Protein AF-V9FRG6-F1 (afdb_monomer_lite)

InterPro domains:
  IPR007588 Zinc finger, FLYWCH-type [PF04500] (4-41)

pLDDT: mean 77.44, std 14.39, range [39.69, 95.0]

Foldseek 3Di:
DDDPPFDWDWDDDDDFKTKTDTPCCVPQVFGWIWIAGNVGDIDIDHDGPVPDDDPLQAAECAVVLLVQLLVQLPVDVPDQQLVSSVVSLVVCCVVPHDPSNHDYDPSVVSSVSSQVSVCVVQVVDPCSVVVPPQWDDPDPVDPATFGWDWDWDDDPNDIDIDIDTHGPVVVVVVVDPPDDDDDDPPDPPDPPDDD

Structure (mmCIF, N/CA/C/O backbone):
data_AF-V9FRG6-F1
#
_entry.id   AF-V9FRG6-F1
#
loop_
_atom_site.group_PDB
_atom_site.id
_atom_site.type_symbol
_atom_site.label_atom_id
_atom_site.label_alt_id
_atom_site.label_comp_id
_atom_site.label_asym_id
_atom_site.label_entity_id
_atom_site.label_seq_id
_atom_site.pdbx_PDB_ins_code
_atom_site.Cartn_x
_atom_site.Cartn_y
_atom_site.Cartn_z
_atom_site.occupancy
_atom_site.B_iso_or_equiv
_atom_site.auth_seq_id
_atom_site.auth_comp_id
_atom_site.auth_asym_id
_atom_site.auth_atom_id
_atom_site.pdbx_PDB_model_num
ATOM 1 N N . MET A 1 1 ? 27.770 13.712 -28.377 1.00 79.69 1 MET A N 1
ATOM 2 C CA . MET A 1 1 ? 27.670 13.649 -29.849 1.00 79.69 1 MET A CA 1
ATOM 3 C C . MET A 1 1 ? 26.726 12.517 -30.214 1.00 79.69 1 MET A C 1
ATOM 5 O O . MET A 1 1 ? 26.833 11.461 -29.601 1.00 79.69 1 MET A O 1
ATOM 9 N N . GLN A 1 2 ? 25.789 12.742 -31.131 1.00 85.00 2 GLN A N 1
ATOM 10 C CA . GLN A 1 2 ? 24.920 11.693 -31.670 1.00 85.00 2 GLN A CA 1
ATOM 11 C C . GLN A 1 2 ? 25.463 11.264 -33.035 1.00 85.00 2 GLN A C 1
ATOM 13 O O . GLN A 1 2 ? 25.889 12.122 -33.804 1.00 85.00 2 GLN A O 1
ATOM 18 N N . HIS A 1 3 ? 25.497 9.961 -33.302 1.00 82.69 3 HIS A N 1
ATOM 19 C CA . HIS A 1 3 ? 25.883 9.409 -34.601 1.00 82.69 3 HIS A CA 1
ATOM 20 C C . HIS A 1 3 ? 25.112 8.104 -34.837 1.00 82.69 3 HIS A C 1
ATOM 22 O O . HIS A 1 3 ? 25.262 7.158 -34.055 1.00 82.69 3 HIS A O 1
ATOM 28 N N . GLY A 1 4 ? 24.277 8.071 -35.881 1.00 83.12 4 GLY A N 1
ATOM 29 C CA . GLY A 1 4 ? 23.234 7.050 -36.039 1.00 83.12 4 GLY A CA 1
ATOM 30 C C . GLY A 1 4 ? 22.267 7.052 -34.847 1.00 83.12 4 GLY A C 1
ATOM 31 O O . GLY A 1 4 ? 21.949 8.113 -34.302 1.00 83.12 4 GLY A O 1
ATOM 32 N N . ASP A 1 5 ? 21.900 5.861 -34.373 1.00 81.38 5 ASP A N 1
ATOM 33 C CA . ASP A 1 5 ? 20.969 5.661 -33.247 1.00 81.38 5 ASP A CA 1
ATOM 34 C C . ASP A 1 5 ? 21.643 5.707 -31.863 1.00 81.38 5 ASP A C 1
ATOM 36 O O . ASP A 1 5 ? 21.057 5.348 -30.839 1.00 81.38 5 ASP A O 1
ATOM 40 N N . HIS A 1 6 ? 22.905 6.141 -31.795 1.00 83.88 6 HIS A N 1
ATOM 41 C CA . HIS A 1 6 ? 23.691 6.091 -30.567 1.00 83.88 6 HIS A CA 1
ATOM 42 C C . HIS A 1 6 ? 24.209 7.462 -30.132 1.00 83.88 6 HIS A C 1
ATOM 44 O O . HIS A 1 6 ? 24.688 8.282 -30.919 1.00 83.88 6 HIS A O 1
ATOM 50 N N . TYR A 1 7 ? 24.198 7.669 -28.815 1.00 88.12 7 TYR A N 1
ATOM 51 C CA . TYR A 1 7 ? 24.828 8.812 -28.167 1.00 88.12 7 TYR A CA 1
ATOM 52 C C . TYR A 1 7 ? 26.196 8.434 -27.609 1.00 88.12 7 TYR A C 1
ATOM 54 O O . TYR A 1 7 ? 26.349 7.442 -26.890 1.00 88.12 7 TYR A O 1
ATOM 62 N N . TYR A 1 8 ? 27.175 9.293 -27.862 1.00 90.06 8 TYR A N 1
ATOM 63 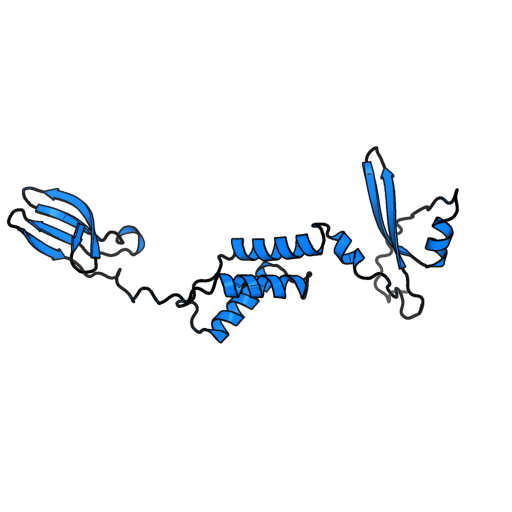C CA . TYR A 1 8 ? 28.550 9.145 -27.413 1.00 90.06 8 TYR A CA 1
ATOM 64 C C . TYR A 1 8 ? 28.979 10.338 -26.557 1.00 90.06 8 TYR A C 1
ATOM 66 O O . TYR A 1 8 ? 28.601 11.487 -26.821 1.00 90.06 8 TYR A O 1
ATOM 74 N N . TYR A 1 9 ? 29.789 10.064 -25.535 1.00 91.69 9 TYR A N 1
ATOM 75 C CA . TYR A 1 9 ? 30.462 11.083 -24.734 1.00 91.69 9 TYR A CA 1
ATOM 76 C C . TYR A 1 9 ? 31.932 11.174 -25.139 1.00 91.69 9 TYR A C 1
ATOM 78 O O . TYR A 1 9 ? 32.545 10.180 -25.534 1.00 91.69 9 TYR A O 1
ATOM 86 N N . TYR A 1 10 ? 32.478 12.383 -25.063 1.00 92.62 10 TYR A N 1
ATOM 87 C CA . TYR A 1 10 ? 33.874 12.643 -25.384 1.00 92.62 10 TYR A CA 1
ATOM 88 C C . TYR A 1 10 ? 34.783 11.943 -24.376 1.00 92.62 10 TYR A C 1
ATOM 90 O O . TYR A 1 10 ? 34.575 12.060 -23.167 1.00 92.62 10 TYR A O 1
ATOM 98 N N . LYS A 1 11 ? 35.762 11.191 -24.878 1.00 92.56 11 LYS A N 1
ATOM 99 C CA . LYS A 1 11 ? 36.711 10.461 -24.044 1.00 92.56 11 LYS A CA 1
ATOM 100 C C . LYS A 1 11 ? 38.076 11.125 -24.063 1.00 92.56 11 LYS A C 1
ATOM 102 O O . LYS A 1 11 ? 38.629 11.351 -22.995 1.00 92.56 11 LYS A O 1
ATOM 107 N N . ASP A 1 12 ? 38.613 11.362 -25.253 1.00 93.25 12 ASP A N 1
ATOM 108 C CA . ASP A 1 12 ? 39.976 11.857 -25.407 1.00 93.25 12 ASP A CA 1
ATOM 109 C C . ASP A 1 12 ? 40.204 12.454 -26.800 1.00 93.25 12 ASP A C 1
ATOM 111 O O . ASP A 1 12 ? 39.399 12.253 -27.715 1.00 93.25 12 ASP A O 1
ATOM 115 N N . PHE A 1 13 ? 41.325 13.143 -26.968 1.00 93.88 13 PHE A N 1
ATOM 116 C CA . PHE A 1 13 ? 41.790 13.691 -28.232 1.00 93.88 13 PHE A CA 1
ATOM 117 C C . PHE A 1 13 ? 43.278 13.418 -28.392 1.00 93.88 13 PHE A C 1
ATOM 119 O O . PHE A 1 13 ? 44.076 13.699 -27.502 1.00 93.88 13 PHE A O 1
ATOM 126 N N . TYR A 1 14 ? 43.657 12.893 -29.553 1.00 90.44 14 TYR A N 1
ATOM 127 C CA . TYR A 1 14 ? 45.052 12.638 -29.871 1.00 90.44 14 TYR A CA 1
ATOM 128 C C . TYR A 1 14 ? 45.363 13.084 -31.294 1.00 90.44 14 TYR A C 1
ATOM 130 O O . TYR A 1 14 ? 44.725 12.625 -32.241 1.00 90.44 14 TYR A O 1
ATOM 138 N N . LYS A 1 15 ? 46.381 13.943 -31.427 1.00 91.12 15 LYS A N 1
ATOM 139 C CA . LYS A 1 15 ? 46.810 14.586 -32.677 1.00 91.12 15 LYS A CA 1
ATOM 140 C C . LYS A 1 15 ? 45.676 15.347 -33.364 1.00 91.12 15 LYS A C 1
ATOM 142 O O . LYS A 1 15 ? 45.485 16.511 -33.056 1.00 91.12 15 LYS A O 1
ATOM 147 N N . THR A 1 16 ? 44.962 14.687 -34.266 1.00 90.50 16 THR A N 1
ATOM 148 C CA . THR A 1 16 ? 43.887 15.235 -35.108 1.00 90.50 16 THR A CA 1
ATOM 149 C C . THR A 1 16 ? 42.638 14.351 -35.057 1.00 90.50 16 THR A C 1
ATOM 151 O O . THR A 1 16 ? 41.810 14.345 -35.965 1.00 90.50 16 THR A O 1
ATOM 154 N N . THR A 1 17 ? 42.537 13.514 -34.021 1.00 93.31 17 THR A N 1
ATOM 155 C CA . THR A 1 17 ? 41.489 12.506 -33.892 1.00 93.31 17 THR A CA 1
ATOM 156 C C . THR A 1 17 ? 40.824 12.620 -32.527 1.00 93.31 17 THR A C 1
ATOM 158 O O . THR A 1 17 ? 41.472 12.537 -31.479 1.00 93.31 17 THR A O 1
ATOM 161 N N . LYS A 1 18 ? 39.502 12.785 -32.535 1.00 94.50 18 LYS A N 1
ATOM 162 C CA . LYS A 1 18 ? 38.645 12.819 -31.348 1.00 94.50 18 LYS A CA 1
ATOM 163 C C . LYS A 1 18 ? 38.046 11.440 -31.112 1.00 94.50 18 LYS A C 1
ATOM 165 O O . LYS A 1 18 ? 37.424 10.854 -31.995 1.00 94.50 18 LYS A O 1
ATOM 170 N N . TYR A 1 19 ? 38.188 10.944 -29.892 1.00 94.12 19 TYR A N 1
ATOM 171 C CA . TYR A 1 19 ? 37.691 9.641 -29.480 1.00 94.12 19 TYR A CA 1
ATOM 172 C C . TYR A 1 19 ? 36.480 9.810 -28.579 1.00 94.12 19 TYR A C 1
ATOM 174 O O . TYR A 1 19 ? 36.525 10.485 -27.547 1.00 94.12 19 TYR A O 1
ATOM 182 N N . TYR A 1 20 ? 35.408 9.112 -28.924 1.00 93.75 20 TYR A N 1
ATOM 183 C CA . TYR A 1 20 ? 34.190 9.071 -28.142 1.00 93.75 20 TYR A CA 1
ATOM 184 C C . TYR A 1 20 ? 33.842 7.636 -27.758 1.00 93.75 20 TYR A C 1
ATOM 186 O O . TYR A 1 20 ? 34.105 6.668 -28.476 1.00 93.75 20 TYR A O 1
ATOM 194 N N . ALA A 1 21 ? 33.222 7.493 -26.594 1.00 91.75 21 ALA A N 1
ATOM 195 C CA . ALA A 1 21 ? 32.715 6.222 -26.105 1.00 91.75 21 ALA A CA 1
ATOM 196 C C . ALA A 1 21 ? 31.193 6.261 -26.012 1.00 91.75 21 ALA A C 1
ATOM 198 O O . ALA A 1 21 ? 30.607 7.303 -25.716 1.00 91.75 21 ALA A O 1
ATOM 199 N N . CYS A 1 22 ? 30.545 5.119 -26.253 1.00 91.25 22 CYS A N 1
ATOM 200 C CA . CYS A 1 22 ? 29.103 4.994 -26.080 1.00 91.25 22 CYS A CA 1
ATOM 201 C C . CYS A 1 22 ? 28.687 5.489 -24.684 1.00 91.25 22 CYS A C 1
ATOM 203 O O . CYS A 1 22 ? 29.274 5.095 -23.669 1.00 91.25 22 CYS A O 1
ATOM 205 N N . ARG A 1 23 ? 27.660 6.341 -24.613 1.00 88.25 23 ARG A N 1
ATOM 206 C CA . ARG A 1 23 ? 27.145 6.918 -23.358 1.00 88.25 23 ARG A CA 1
ATOM 207 C C . ARG A 1 23 ? 26.705 5.842 -22.371 1.00 88.25 23 ARG A C 1
ATOM 209 O O . ARG A 1 23 ? 26.965 5.961 -21.178 1.00 88.25 23 ARG A O 1
ATOM 216 N N . LYS A 1 24 ? 26.118 4.757 -22.881 1.00 85.69 24 LYS A N 1
ATOM 217 C CA . LYS A 1 24 ? 25.689 3.599 -22.087 1.00 85.69 24 LYS A CA 1
ATOM 218 C C . LYS A 1 24 ? 26.844 2.641 -21.737 1.00 85.69 24 LYS A C 1
ATOM 220 O O . LYS A 1 24 ? 26.600 1.607 -21.124 1.00 85.69 24 LYS A O 1
ATOM 225 N N . SER A 1 25 ? 28.103 2.945 -22.077 1.00 86.69 25 SER A N 1
ATOM 226 C CA . SER A 1 25 ? 29.243 2.047 -21.795 1.00 86.69 25 SER A CA 1
ATOM 227 C C . SER A 1 25 ? 29.448 1.761 -20.305 1.00 86.69 25 SER A C 1
ATOM 229 O O . SER A 1 25 ? 29.822 0.647 -19.952 1.00 86.69 25 SER A O 1
ATOM 231 N N . ARG A 1 26 ? 29.162 2.729 -19.425 1.00 79.25 26 ARG A N 1
ATOM 232 C CA . ARG A 1 26 ? 29.283 2.552 -17.968 1.00 79.25 26 ARG A CA 1
ATOM 233 C C . ARG A 1 26 ? 28.154 1.715 -17.362 1.00 79.25 26 ARG A C 1
ATOM 235 O O . ARG A 1 26 ? 28.386 1.034 -16.374 1.00 79.25 26 ARG A O 1
ATOM 242 N N . THR A 1 27 ? 26.958 1.754 -17.948 1.00 78.56 27 THR A N 1
ATOM 243 C CA . THR A 1 27 ? 25.764 1.069 -17.425 1.00 78.56 27 THR A CA 1
ATOM 244 C C . THR A 1 27 ? 25.574 -0.323 -18.023 1.00 78.56 27 THR A C 1
ATOM 246 O O . THR A 1 27 ? 25.238 -1.257 -17.311 1.00 78.56 27 THR A O 1
ATOM 249 N N . THR A 1 28 ? 25.839 -0.482 -19.321 1.00 79.06 28 THR A N 1
ATOM 250 C CA . THR A 1 28 ? 25.587 -1.724 -20.084 1.00 79.06 28 THR A CA 1
ATOM 251 C C . THR A 1 28 ? 26.866 -2.462 -20.484 1.00 79.06 28 THR A C 1
ATOM 253 O O . THR A 1 28 ? 26.818 -3.411 -21.258 1.00 79.06 28 THR A O 1
ATOM 256 N N . LYS A 1 29 ? 28.041 -2.001 -20.024 1.00 83.44 29 LYS A N 1
ATOM 257 C CA . LYS A 1 29 ? 29.366 -2.470 -20.486 1.00 83.44 29 LYS A CA 1
ATOM 258 C C . LYS A 1 29 ? 29.554 -2.395 -22.013 1.00 83.44 29 LYS A C 1
ATOM 260 O O . LYS A 1 29 ? 30.430 -3.060 -22.565 1.00 83.44 29 LYS A O 1
ATOM 265 N N . CYS A 1 30 ? 28.767 -1.557 -22.695 1.00 87.75 30 CYS A N 1
ATOM 266 C CA . CYS A 1 30 ? 28.831 -1.388 -24.142 1.00 87.75 30 CYS A CA 1
ATOM 267 C C . CYS A 1 30 ? 30.215 -0.912 -24.610 1.00 87.75 30 CYS A C 1
ATOM 269 O O . CYS A 1 30 ? 30.781 0.063 -24.094 1.00 87.75 30 CYS A O 1
ATOM 271 N N . LYS A 1 31 ? 30.755 -1.613 -25.612 1.00 90.06 31 LYS A N 1
ATOM 272 C CA . LYS A 1 31 ? 32.108 -1.399 -26.132 1.00 90.06 31 LYS A CA 1
ATOM 273 C C . LYS A 1 31 ? 32.163 -0.482 -27.351 1.00 90.06 31 LYS A C 1
ATOM 275 O O . LYS A 1 31 ? 33.272 -0.109 -27.716 1.00 90.06 31 LYS A O 1
ATOM 280 N N . GLY A 1 32 ? 31.024 -0.043 -27.890 1.00 91.81 32 GLY A N 1
ATOM 281 C CA . GLY A 1 32 ? 30.971 0.881 -29.023 1.00 91.81 32 GLY A CA 1
ATOM 282 C C . GLY A 1 32 ? 31.797 2.155 -28.805 1.00 91.81 32 GLY A C 1
ATOM 283 O O . GLY A 1 32 ? 31.740 2.803 -27.741 1.00 91.81 32 GLY A O 1
ATOM 284 N N . ARG A 1 33 ? 32.599 2.498 -29.813 1.00 93.75 33 ARG A N 1
ATOM 285 C CA . ARG A 1 33 ? 33.452 3.688 -29.896 1.00 93.75 33 ARG A CA 1
ATOM 286 C C . ARG A 1 33 ? 33.221 4.396 -31.223 1.00 93.75 33 ARG A C 1
ATOM 288 O O . ARG A 1 33 ? 33.005 3.741 -32.236 1.00 93.75 33 ARG A O 1
ATOM 295 N N . LEU A 1 34 ? 33.311 5.718 -31.183 1.00 93.50 34 LEU A N 1
ATOM 296 C CA . LEU A 1 34 ? 33.298 6.577 -32.359 1.00 93.50 34 LEU A CA 1
ATOM 297 C C . LEU A 1 34 ? 34.637 7.306 -32.416 1.00 93.50 34 LEU A C 1
ATOM 299 O O . LEU A 1 34 ? 35.084 7.852 -31.404 1.00 93.50 34 LEU A O 1
ATOM 303 N N . ILE A 1 35 ? 35.278 7.281 -33.571 1.00 94.62 35 ILE A N 1
ATOM 304 C CA . ILE A 1 35 ? 36.563 7.920 -33.827 1.00 94.62 35 ILE A CA 1
ATOM 305 C C . ILE A 1 35 ? 36.304 8.940 -34.928 1.00 94.62 35 ILE A C 1
ATOM 307 O O . ILE A 1 35 ? 35.938 8.557 -36.032 1.00 94.62 35 ILE A O 1
ATOM 311 N N . CYS A 1 36 ? 36.438 10.224 -34.613 1.00 92.62 36 CYS A N 1
ATOM 312 C CA . CYS A 1 36 ? 36.226 11.303 -35.572 1.00 92.62 36 CYS A CA 1
ATOM 313 C C . CYS A 1 36 ? 37.573 11.933 -35.909 1.00 92.62 36 CYS A C 1
ATOM 315 O O . CYS A 1 36 ? 38.264 12.411 -35.005 1.00 92.62 36 CYS A O 1
ATOM 317 N N . HIS A 1 37 ? 37.929 11.953 -37.185 1.00 92.00 37 HIS A N 1
ATOM 318 C CA . HIS A 1 37 ? 39.141 12.599 -37.678 1.00 92.00 37 HIS A CA 1
ATOM 319 C C . HIS A 1 37 ? 38.841 14.039 -38.112 1.00 92.00 37 HIS A C 1
ATOM 321 O O . HIS A 1 37 ? 37.698 14.387 -38.415 1.00 92.00 37 HIS A O 1
ATOM 327 N N . ASP A 1 38 ? 39.861 14.895 -38.122 1.00 88.06 38 ASP A N 1
ATOM 328 C CA . ASP A 1 38 ? 39.709 16.312 -38.487 1.00 88.06 38 ASP A CA 1
ATOM 329 C C . ASP A 1 38 ? 39.375 16.532 -39.977 1.00 88.06 38 ASP A C 1
ATOM 331 O O . ASP A 1 38 ? 38.868 17.594 -40.333 1.00 88.06 38 ASP A O 1
ATOM 335 N N . ASP A 1 39 ? 39.590 15.529 -40.838 1.00 88.50 39 ASP A N 1
ATOM 336 C CA . ASP A 1 39 ? 39.142 15.526 -42.241 1.00 88.50 39 ASP A CA 1
ATOM 337 C C . ASP A 1 39 ? 37.634 15.232 -42.401 1.00 88.50 39 ASP A C 1
ATOM 339 O O . ASP A 1 39 ? 37.111 15.216 -43.514 1.00 88.50 39 ASP A O 1
ATOM 343 N N . GLY A 1 40 ? 36.926 15.020 -41.285 1.00 81.81 40 GLY A N 1
ATOM 344 C CA . GLY A 1 40 ? 35.496 14.737 -41.248 1.00 81.81 40 GLY A CA 1
ATOM 345 C C . GLY A 1 40 ? 35.145 13.257 -41.390 1.00 81.81 40 GLY A C 1
ATOM 346 O O . GLY A 1 40 ? 33.962 12.918 -41.316 1.00 81.81 40 GLY A O 1
ATOM 347 N N . THR A 1 41 ? 36.128 12.366 -41.555 1.00 89.81 41 THR A N 1
ATOM 348 C CA . THR A 1 41 ? 35.878 10.922 -41.581 1.00 89.81 41 THR A CA 1
ATOM 349 C C . THR A 1 41 ? 35.559 10.389 -40.183 1.00 89.81 41 THR A C 1
ATOM 351 O O . THR A 1 41 ? 36.069 10.866 -39.161 1.00 89.81 41 THR A O 1
ATOM 354 N N . VAL A 1 42 ? 34.657 9.407 -40.126 1.00 90.69 42 VAL A N 1
ATOM 355 C CA . VAL A 1 42 ? 34.151 8.843 -38.873 1.00 90.69 42 VAL A CA 1
ATOM 356 C C . VAL A 1 42 ? 34.206 7.322 -38.925 1.00 90.69 42 VAL A C 1
ATOM 358 O O . VAL A 1 42 ? 33.512 6.702 -39.726 1.00 90.69 42 VAL A O 1
ATOM 361 N N . ASP A 1 43 ? 34.974 6.727 -38.013 1.00 91.19 43 ASP A N 1
ATOM 362 C CA . ASP A 1 43 ? 35.069 5.279 -37.848 1.00 91.19 43 ASP A CA 1
ATOM 363 C C . ASP A 1 43 ? 34.300 4.818 -36.608 1.00 91.19 43 ASP A C 1
ATOM 365 O O . ASP A 1 43 ? 34.438 5.364 -35.504 1.00 91.19 43 ASP A O 1
ATOM 369 N N . ILE A 1 44 ? 33.522 3.749 -36.766 1.00 88.88 44 ILE A N 1
ATOM 370 C CA . ILE A 1 44 ? 32.847 3.070 -35.659 1.00 88.88 44 ILE A CA 1
ATOM 371 C C . ILE A 1 44 ? 33.648 1.819 -35.307 1.00 88.88 44 ILE A C 1
ATOM 373 O O . ILE A 1 44 ? 33.923 0.981 -36.163 1.00 88.88 44 ILE A O 1
ATOM 377 N N . LYS A 1 45 ? 34.012 1.673 -34.028 1.00 90.00 45 LYS A N 1
ATOM 378 C CA . LYS A 1 45 ? 34.770 0.516 -33.538 1.00 90.00 45 LYS A CA 1
ATOM 379 C C . LYS A 1 45 ? 34.055 -0.185 -32.389 1.00 90.00 45 LYS A C 1
ATOM 381 O O . LYS A 1 45 ? 33.775 0.425 -31.356 1.00 90.00 45 LYS A O 1
ATOM 386 N N . GLY A 1 46 ? 33.881 -1.496 -32.544 1.00 84.31 46 GLY A N 1
ATOM 387 C CA . GLY A 1 46 ? 33.251 -2.378 -31.565 1.00 84.31 46 GLY A CA 1
ATOM 388 C C . GLY A 1 46 ? 31.726 -2.337 -31.625 1.00 84.31 46 GLY A C 1
ATOM 389 O O . GLY A 1 46 ? 31.132 -1.285 -31.852 1.00 84.31 46 GLY A O 1
ATOM 390 N N . ASP A 1 47 ? 31.110 -3.489 -31.377 1.00 83.56 47 ASP A N 1
ATOM 391 C CA . ASP A 1 47 ? 29.665 -3.643 -31.501 1.00 83.56 47 ASP A CA 1
ATOM 392 C C . ASP A 1 47 ? 28.912 -2.946 -30.367 1.00 83.56 47 ASP A C 1
ATOM 394 O O . ASP A 1 47 ? 29.336 -2.916 -29.197 1.00 83.56 47 ASP A O 1
ATOM 398 N N . HIS A 1 48 ? 27.753 -2.390 -30.716 1.00 84.69 48 HIS A N 1
ATOM 399 C CA . HIS A 1 48 ? 26.813 -1.881 -29.732 1.00 84.69 48 HIS A CA 1
ATOM 400 C C . HIS A 1 48 ? 25.928 -3.012 -29.229 1.00 84.69 48 HIS A C 1
ATOM 402 O O . HIS A 1 48 ? 25.125 -3.566 -29.962 1.00 84.69 48 HIS A O 1
ATOM 408 N N . VAL A 1 49 ? 26.031 -3.293 -27.933 1.00 81.62 49 VAL A N 1
ATOM 409 C CA . VAL A 1 49 ? 25.090 -4.162 -27.200 1.00 81.62 49 VAL A CA 1
ATOM 410 C C . VAL A 1 49 ? 24.049 -3.350 -26.422 1.00 81.62 49 VAL A C 1
ATOM 412 O O . VAL A 1 49 ? 23.147 -3.900 -25.801 1.00 81.62 49 VAL A O 1
ATOM 415 N N . CYS A 1 50 ? 24.189 -2.018 -26.425 1.00 75.50 50 CYS A N 1
ATOM 416 C CA . CYS A 1 50 ? 23.299 -1.094 -25.721 1.00 75.50 50 CYS A CA 1
ATOM 417 C C . CYS A 1 50 ? 22.002 -0.774 -26.476 1.00 75.50 50 CYS A C 1
ATOM 419 O O . CYS A 1 50 ? 21.164 -0.045 -25.937 1.00 75.50 50 CYS A O 1
ATOM 421 N N . VAL A 1 51 ? 21.882 -1.288 -27.702 1.00 64.62 51 VAL A N 1
ATOM 422 C CA . VAL A 1 51 ? 20.642 -1.380 -28.472 1.00 64.62 51 VAL A CA 1
ATOM 423 C C . VAL A 1 51 ? 20.309 -2.865 -28.528 1.00 64.62 51 VAL A C 1
ATOM 425 O O . VAL A 1 51 ? 20.581 -3.564 -29.494 1.00 64.62 51 VAL A O 1
ATOM 428 N N . THR A 1 52 ? 19.865 -3.378 -27.387 1.00 52.16 52 THR A N 1
ATOM 429 C CA . THR A 1 52 ? 19.243 -4.693 -27.272 1.00 52.16 52 THR A CA 1
ATOM 430 C C . THR A 1 52 ? 17.777 -4.435 -27.005 1.00 52.16 52 THR A C 1
ATOM 432 O O . THR A 1 52 ? 17.408 -4.098 -25.885 1.00 52.16 52 THR A O 1
ATOM 435 N N . GLY A 1 53 ? 16.986 -4.559 -28.068 1.00 46.59 53 GLY A N 1
ATOM 436 C CA . GLY A 1 53 ? 15.546 -4.375 -28.038 1.00 46.59 53 GLY A CA 1
ATOM 437 C C . GLY A 1 53 ? 15.154 -2.913 -27.932 1.00 46.59 53 GLY A C 1
ATOM 438 O O . GLY A 1 53 ? 15.835 -2.103 -27.306 1.00 46.59 53 GLY A O 1
ATOM 439 N N . ASP A 1 54 ? 14.056 -2.599 -28.591 1.00 43.16 54 ASP A N 1
ATOM 440 C CA . ASP A 1 54 ? 13.314 -1.365 -28.454 1.00 43.16 54 ASP A CA 1
ATOM 441 C C . ASP A 1 54 ? 13.217 -0.924 -26.988 1.00 43.16 54 ASP A C 1
ATOM 443 O O . ASP A 1 54 ? 13.332 -1.729 -26.055 1.00 43.16 54 ASP A O 1
ATOM 447 N N . ASP A 1 55 ? 12.937 0.358 -26.767 1.00 47.00 55 ASP A N 1
ATOM 448 C CA . ASP A 1 55 ? 12.110 0.708 -25.624 1.00 47.00 55 ASP A CA 1
ATOM 449 C C . ASP A 1 55 ? 10.891 -0.218 -25.705 1.00 47.00 55 ASP A C 1
ATOM 451 O O . ASP A 1 55 ? 9.973 0.035 -26.486 1.00 47.00 55 ASP A O 1
ATOM 455 N N . VAL A 1 56 ? 10.932 -1.355 -24.989 1.00 55.44 56 VAL A N 1
ATOM 456 C CA . VAL A 1 56 ? 9.782 -2.231 -24.813 1.00 55.44 56 VAL A CA 1
ATOM 457 C C . VAL A 1 56 ? 8.702 -1.253 -24.434 1.00 55.44 56 VAL A C 1
ATOM 459 O O . VAL A 1 56 ? 8.908 -0.515 -23.467 1.00 55.44 56 VAL A O 1
ATOM 462 N N . ILE A 1 57 ? 7.660 -1.139 -25.263 1.00 53.31 57 ILE A N 1
ATOM 463 C CA . ILE A 1 57 ? 6.546 -0.235 -25.013 1.00 53.31 57 ILE A CA 1
ATOM 464 C C . ILE A 1 57 ? 6.021 -0.673 -23.658 1.00 53.31 57 ILE A C 1
ATOM 466 O O . ILE A 1 57 ? 5.287 -1.651 -23.547 1.00 53.31 57 ILE A O 1
ATOM 470 N N . ALA A 1 58 ? 6.528 -0.022 -22.617 1.00 64.12 58 ALA A N 1
ATOM 471 C CA . ALA A 1 58 ? 6.257 -0.385 -21.260 1.00 64.12 58 ALA A CA 1
ATOM 472 C C . ALA A 1 58 ? 4.877 0.190 -21.073 1.00 64.12 58 ALA A C 1
ATOM 474 O O . ALA A 1 58 ? 4.746 1.405 -20.903 1.00 64.12 58 ALA A O 1
ATOM 475 N N . ARG A 1 59 ? 3.847 -0.649 -21.233 1.00 81.38 59 ARG A N 1
ATOM 476 C CA . ARG A 1 59 ? 2.490 -0.222 -20.928 1.00 81.38 59 ARG A CA 1
ATOM 477 C C . ARG A 1 59 ? 2.571 0.347 -19.523 1.00 81.38 59 ARG A C 1
ATOM 479 O O . ARG A 1 59 ? 3.007 -0.334 -18.587 1.00 81.38 59 ARG A O 1
ATOM 486 N N . ASP A 1 60 ? 2.270 1.632 -19.421 1.00 86.06 60 ASP A N 1
ATOM 487 C CA . ASP A 1 60 ? 2.305 2.301 -18.142 1.00 86.06 60 ASP A CA 1
ATOM 488 C C . ASP A 1 60 ? 1.071 1.856 -17.376 1.00 86.06 60 ASP A C 1
ATOM 490 O O . ASP A 1 60 ? -0.050 2.238 -17.700 1.00 86.06 60 ASP A O 1
ATOM 494 N N . VAL A 1 61 ? 1.299 0.975 -16.409 1.00 90.75 61 VAL A N 1
ATOM 495 C CA . VAL A 1 61 ? 0.249 0.394 -15.581 1.00 90.75 61 VAL A CA 1
ATOM 496 C C . VAL A 1 61 ? 0.294 0.963 -14.164 1.00 90.75 61 VAL A C 1
ATOM 498 O O . VAL A 1 61 ? -0.324 0.417 -13.256 1.00 90.75 61 VAL A O 1
ATOM 501 N N . GLN A 1 62 ? 1.036 2.053 -13.928 1.00 91.44 62 GLN A N 1
ATOM 502 C CA . GLN A 1 62 ? 1.238 2.592 -12.581 1.00 91.44 62 GLN A CA 1
ATOM 503 C C . GLN A 1 62 ? -0.071 3.054 -11.933 1.00 91.44 62 GLN A C 1
ATOM 505 O O . GLN A 1 62 ? -0.266 2.843 -10.734 1.00 91.44 62 GLN A O 1
ATOM 510 N N . GLU A 1 63 ? -0.970 3.653 -12.714 1.00 88.25 63 GLU A N 1
ATOM 511 C CA . GLU A 1 63 ? -2.253 4.152 -12.213 1.00 88.25 63 GLU A CA 1
ATOM 512 C C . GLU A 1 63 ? -3.285 3.030 -12.034 1.00 88.25 63 GLU A C 1
ATOM 514 O O . GLU A 1 63 ? -3.949 2.963 -11.003 1.00 88.25 63 GLU A O 1
ATOM 519 N N . GLU A 1 64 ? -3.346 2.079 -12.970 1.00 91.62 64 GLU A N 1
ATOM 520 C CA . GLU A 1 64 ? -4.156 0.858 -12.835 1.00 91.62 64 GLU A CA 1
ATOM 521 C C . GLU A 1 64 ? -3.722 0.059 -11.591 1.00 91.62 64 GLU A C 1
ATOM 523 O O . GLU A 1 64 ? -4.546 -0.351 -10.769 1.00 91.62 64 GLU A O 1
ATOM 528 N N . MET A 1 65 ? -2.406 -0.080 -11.391 1.00 93.88 65 MET A N 1
ATOM 529 C CA . MET A 1 65 ? -1.835 -0.720 -10.211 1.00 93.88 65 MET A CA 1
ATOM 530 C C . MET A 1 65 ? -2.223 0.030 -8.937 1.00 93.88 65 MET A C 1
ATOM 532 O O . MET A 1 65 ? -2.586 -0.603 -7.949 1.00 93.88 65 MET A O 1
ATOM 536 N N . ARG A 1 66 ? -2.163 1.369 -8.935 1.00 90.62 66 ARG A N 1
ATOM 537 C CA . ARG A 1 66 ? -2.573 2.185 -7.784 1.00 90.62 66 ARG A CA 1
ATOM 538 C C . ARG A 1 66 ? -4.020 1.893 -7.396 1.00 90.62 66 ARG A C 1
ATOM 540 O O . ARG A 1 66 ? -4.257 1.580 -6.234 1.00 90.62 66 ARG A O 1
ATOM 547 N N . GLN A 1 67 ? -4.948 1.926 -8.347 1.00 88.62 67 GLN A N 1
ATOM 548 C CA . GLN A 1 67 ? -6.372 1.685 -8.089 1.00 88.62 67 GLN A CA 1
ATOM 549 C C . GLN A 1 67 ? -6.626 0.279 -7.526 1.00 88.62 67 GLN A C 1
ATOM 551 O O . GLN A 1 67 ? -7.354 0.116 -6.544 1.00 88.62 67 GLN A O 1
ATOM 556 N N . LEU A 1 68 ? -5.964 -0.743 -8.082 1.00 89.75 68 LEU A N 1
ATOM 557 C CA . LEU A 1 68 ? -6.042 -2.113 -7.565 1.00 89.75 68 LEU A CA 1
ATOM 558 C C . LEU A 1 68 ? -5.481 -2.227 -6.143 1.00 89.75 68 LEU A C 1
ATOM 560 O O . LEU A 1 68 ? -6.080 -2.887 -5.292 1.00 89.75 68 LEU A O 1
ATOM 564 N N . LEU A 1 69 ? -4.355 -1.570 -5.857 1.00 90.25 69 LEU A N 1
ATOM 565 C CA . LEU A 1 69 ? -3.769 -1.548 -4.517 1.00 90.25 69 LEU A CA 1
ATOM 566 C C . LEU A 1 69 ? -4.695 -0.870 -3.507 1.00 90.25 69 LEU A C 1
ATOM 568 O O . LEU A 1 69 ? -4.835 -1.382 -2.398 1.00 90.25 69 LEU A O 1
ATOM 572 N N . GLU A 1 70 ? -5.338 0.239 -3.872 1.00 86.44 70 GLU A N 1
ATOM 573 C CA . GLU A 1 70 ? -6.306 0.938 -3.020 1.00 86.44 70 GLU A CA 1
ATOM 574 C C . GLU A 1 70 ? -7.489 0.023 -2.681 1.00 86.44 70 GLU A C 1
ATOM 576 O O . GLU A 1 70 ? -7.781 -0.183 -1.501 1.00 86.44 70 GLU A O 1
ATOM 581 N N . LEU A 1 71 ? -8.084 -0.634 -3.681 1.00 83.19 71 LEU A N 1
ATOM 582 C CA . LEU A 1 71 ? -9.189 -1.576 -3.483 1.00 83.19 71 LEU A CA 1
ATOM 583 C C . LEU A 1 71 ? -8.787 -2.771 -2.599 1.00 83.19 71 LEU A C 1
ATOM 585 O O . LEU A 1 71 ? -9.459 -3.091 -1.616 1.00 83.19 71 LEU A O 1
ATOM 589 N N . ARG A 1 72 ? -7.667 -3.434 -2.917 1.00 82.50 72 ARG A N 1
ATOM 590 C CA . ARG A 1 72 ? -7.199 -4.633 -2.196 1.00 82.50 72 ARG A CA 1
ATOM 591 C C . ARG A 1 72 ? -6.685 -4.314 -0.795 1.00 82.50 72 ARG A C 1
ATOM 593 O O . ARG A 1 72 ? -6.747 -5.174 0.083 1.00 82.50 72 ARG A O 1
ATOM 600 N N . SER A 1 73 ? -6.202 -3.093 -0.561 1.00 80.25 73 SER A N 1
ATOM 601 C CA . SER A 1 73 ? -5.691 -2.680 0.750 1.00 80.25 73 SER A CA 1
ATOM 602 C C . SER A 1 73 ? -6.747 -2.739 1.854 1.00 80.25 73 SER A C 1
ATOM 604 O O . SER A 1 73 ? -6.372 -2.957 3.011 1.00 80.25 73 SER A O 1
ATOM 606 N N . LEU A 1 74 ? -8.026 -2.595 1.485 1.00 77.50 74 LEU A N 1
ATOM 607 C CA . LEU A 1 74 ? -9.183 -2.588 2.380 1.00 77.50 74 LEU A CA 1
ATOM 608 C C . LEU A 1 74 ? -9.884 -3.951 2.493 1.00 77.50 74 LEU A C 1
ATOM 610 O O . LEU A 1 74 ? -10.651 -4.148 3.428 1.00 77.50 74 LEU A O 1
ATOM 614 N N . GLY A 1 75 ? -9.619 -4.890 1.577 1.00 71.38 75 GLY A N 1
ATOM 615 C CA . GLY A 1 75 ? -10.284 -6.200 1.560 1.00 71.38 75 GLY A CA 1
ATOM 616 C C . GLY A 1 75 ? -9.897 -7.106 2.734 1.00 71.38 75 GLY A C 1
ATOM 617 O O . GLY A 1 75 ? -10.756 -7.755 3.321 1.00 71.38 75 GLY A O 1
ATOM 618 N N . ASP A 1 76 ? -8.613 -7.125 3.105 1.00 70.38 76 ASP A N 1
ATOM 619 C CA . ASP A 1 76 ? -8.133 -7.765 4.335 1.00 70.38 76 ASP A CA 1
ATOM 620 C C . ASP A 1 76 ? -6.937 -6.988 4.910 1.00 70.38 76 ASP A C 1
ATOM 622 O O . ASP A 1 76 ? -5.828 -6.963 4.358 1.00 70.38 76 ASP A O 1
ATOM 626 N N . LEU A 1 77 ? -7.166 -6.345 6.057 1.00 73.25 77 LEU A N 1
ATOM 627 C CA . LEU A 1 77 ? -6.170 -5.533 6.756 1.00 73.25 77 LEU A CA 1
ATOM 628 C C . LEU A 1 77 ? -5.032 -6.372 7.365 1.00 73.25 77 LEU A C 1
ATOM 630 O O . LEU A 1 77 ? -3.956 -5.829 7.629 1.00 73.25 77 LEU A O 1
ATOM 634 N N . ARG A 1 78 ? -5.232 -7.683 7.566 1.00 72.25 78 ARG A N 1
ATOM 635 C CA . ARG A 1 78 ? -4.248 -8.601 8.169 1.00 72.25 78 ARG A CA 1
ATOM 636 C C . ARG A 1 78 ? -3.156 -9.011 7.186 1.00 72.25 78 ARG A C 1
ATOM 638 O O . ARG A 1 78 ? -2.051 -9.364 7.600 1.00 72.25 78 ARG A O 1
ATOM 645 N N . VAL A 1 79 ? -3.431 -8.947 5.884 1.00 80.31 79 VAL A N 1
ATOM 646 C CA . VAL A 1 79 ? -2.451 -9.291 4.848 1.00 80.31 79 VAL A CA 1
ATOM 647 C C . VAL A 1 79 ? -1.321 -8.264 4.853 1.00 80.31 79 VAL A C 1
ATOM 649 O O . VAL A 1 79 ? -1.555 -7.055 4.827 1.00 80.31 79 VAL A O 1
ATOM 652 N N . LEU A 1 80 ? -0.069 -8.724 4.862 1.00 85.12 80 LEU A N 1
ATOM 653 C CA . LEU A 1 80 ? 1.093 -7.833 4.840 1.00 85.12 80 LEU A CA 1
ATOM 654 C C . LEU A 1 80 ? 1.097 -6.967 3.563 1.00 85.12 80 LEU A C 1
ATOM 656 O O . LEU A 1 80 ? 0.919 -7.518 2.476 1.00 85.12 80 LEU A O 1
ATOM 660 N N . PRO A 1 81 ? 1.399 -5.653 3.634 1.00 87.94 81 PRO A N 1
ATOM 661 C CA . PRO A 1 81 ? 1.411 -4.776 2.456 1.00 87.94 81 PRO A CA 1
ATOM 662 C C . PRO A 1 81 ? 2.291 -5.284 1.308 1.00 87.94 81 PRO A C 1
ATOM 664 O O . PRO A 1 81 ? 1.937 -5.173 0.141 1.00 87.94 81 PRO A O 1
ATOM 667 N N . GLY A 1 82 ? 3.431 -5.902 1.633 1.00 90.94 82 GLY A N 1
ATOM 668 C CA . GLY A 1 82 ? 4.316 -6.488 0.625 1.00 90.94 82 GLY A CA 1
ATOM 669 C C . GLY A 1 82 ? 3.740 -7.719 -0.084 1.00 90.94 82 GLY A C 1
ATOM 670 O O . GLY A 1 82 ? 4.190 -8.019 -1.186 1.00 90.94 82 GLY A O 1
ATOM 671 N N . ARG A 1 83 ? 2.782 -8.426 0.535 1.00 92.62 83 ARG A N 1
ATOM 672 C CA . ARG A 1 83 ? 2.042 -9.532 -0.088 1.00 92.62 83 ARG A CA 1
ATOM 673 C C . ARG A 1 83 ? 0.939 -8.986 -0.991 1.00 92.62 83 ARG A C 1
ATOM 675 O O . ARG A 1 83 ? 0.929 -9.353 -2.151 1.00 92.62 83 ARG A O 1
ATOM 682 N N . VAL A 1 84 ? 0.154 -8.014 -0.515 1.00 91.19 84 VAL A N 1
ATOM 683 C CA . VAL A 1 84 ? -0.849 -7.310 -1.342 1.00 91.19 84 VAL A CA 1
ATOM 684 C C . VAL A 1 84 ? -0.220 -6.747 -2.623 1.00 91.19 84 VAL A C 1
ATOM 686 O O . VAL A 1 84 ? -0.752 -6.943 -3.707 1.00 91.19 84 VAL A O 1
ATOM 689 N N . TRP A 1 85 ? 0.949 -6.103 -2.521 1.00 95.00 85 TRP A N 1
ATOM 690 C CA . TRP A 1 85 ? 1.675 -5.603 -3.695 1.00 95.00 85 TRP A CA 1
ATOM 691 C C . TRP A 1 85 ? 2.069 -6.706 -4.682 1.00 95.00 85 TRP A C 1
ATOM 693 O O . TRP A 1 85 ? 1.929 -6.516 -5.884 1.00 95.00 85 TRP A O 1
ATOM 703 N N . ARG A 1 86 ? 2.560 -7.844 -4.178 1.00 94.25 86 ARG A N 1
ATOM 704 C CA . ARG A 1 86 ? 2.974 -8.970 -5.022 1.00 94.25 86 ARG A CA 1
ATOM 705 C C . ARG A 1 86 ? 1.776 -9.595 -5.728 1.00 94.25 86 ARG A C 1
ATOM 707 O O . ARG A 1 86 ? 1.858 -9.852 -6.916 1.00 94.25 86 ARG A O 1
ATOM 714 N N . ASP A 1 87 ? 0.674 -9.783 -5.010 1.00 94.69 87 ASP A N 1
ATOM 715 C CA . ASP A 1 87 ? -0.538 -10.377 -5.571 1.00 94.69 87 ASP A CA 1
ATOM 716 C C . ASP A 1 87 ? -1.093 -9.501 -6.713 1.00 94.69 87 ASP A C 1
ATOM 718 O O . ASP A 1 87 ? -1.491 -10.029 -7.749 1.00 94.69 87 ASP A O 1
ATOM 722 N N . VAL A 1 88 ? -1.039 -8.167 -6.567 1.00 93.88 88 VAL A N 1
ATOM 723 C CA . VAL A 1 88 ? -1.394 -7.216 -7.638 1.00 93.88 88 VAL A CA 1
ATOM 724 C C . VAL A 1 88 ? -0.384 -7.251 -8.793 1.00 93.88 88 VAL A C 1
ATOM 726 O O . VAL A 1 88 ? -0.796 -7.253 -9.948 1.00 93.88 88 VAL A O 1
ATOM 729 N N . GLU A 1 89 ? 0.924 -7.303 -8.518 1.00 93.44 89 GLU A N 1
ATOM 730 C CA . GLU A 1 89 ? 1.953 -7.440 -9.566 1.00 93.44 89 GLU A CA 1
ATOM 731 C C . GLU A 1 89 ? 1.727 -8.715 -10.400 1.00 93.44 89 GLU A C 1
ATOM 733 O O . GLU A 1 89 ? 1.696 -8.655 -11.628 1.00 93.44 89 GLU A O 1
ATOM 738 N N . ASP A 1 90 ? 1.489 -9.850 -9.742 1.00 93.94 90 ASP A N 1
ATOM 739 C CA . ASP A 1 90 ? 1.238 -11.139 -10.390 1.00 93.94 90 ASP A CA 1
ATOM 740 C C . ASP A 1 90 ? -0.089 -11.151 -11.172 1.00 93.94 90 ASP A C 1
ATOM 742 O O . ASP A 1 90 ? -0.187 -11.798 -12.216 1.00 93.94 90 ASP A O 1
ATOM 746 N N . GLU A 1 91 ? -1.124 -10.458 -10.682 1.00 93.56 91 GLU A N 1
ATOM 747 C CA . GLU A 1 91 ? -2.404 -10.281 -11.383 1.00 93.56 91 GLU A CA 1
ATOM 748 C C . GLU A 1 91 ? -2.213 -9.515 -12.695 1.00 93.56 91 GLU A C 1
ATOM 750 O O . GLU A 1 91 ? -2.621 -9.994 -13.752 1.00 93.56 91 GLU A O 1
ATOM 755 N N . MET A 1 92 ? -1.498 -8.393 -12.649 1.00 91.19 92 MET A N 1
ATOM 756 C CA . MET A 1 92 ? -1.248 -7.562 -13.825 1.00 91.19 92 MET A CA 1
ATOM 757 C C . MET A 1 92 ? -0.327 -8.233 -14.850 1.00 91.19 92 MET A C 1
ATOM 759 O O . MET A 1 92 ? -0.553 -8.094 -16.048 1.00 91.19 92 MET A O 1
ATOM 763 N N . ILE A 1 93 ? 0.678 -9.000 -14.413 1.00 91.12 93 ILE A N 1
ATOM 764 C CA . ILE A 1 93 ? 1.500 -9.825 -15.319 1.00 91.12 93 ILE A CA 1
ATOM 765 C C . ILE A 1 93 ? 0.623 -10.867 -16.029 1.00 91.12 93 ILE A C 1
ATOM 767 O O . ILE A 1 93 ? 0.772 -11.119 -17.222 1.00 91.12 93 ILE A O 1
ATOM 771 N N . ARG A 1 94 ? -0.326 -11.477 -15.314 1.00 91.12 94 ARG A N 1
ATOM 772 C CA . ARG A 1 94 ? -1.234 -12.469 -15.904 1.00 91.12 94 ARG A CA 1
ATOM 773 C C . ARG A 1 94 ? -2.187 -11.852 -16.925 1.00 91.12 94 ARG A C 1
ATOM 775 O O . ARG A 1 94 ? -2.521 -12.512 -17.903 1.00 91.12 94 ARG A O 1
ATOM 782 N N . GLU A 1 95 ? -2.631 -10.623 -16.683 1.00 88.62 95 GLU A N 1
ATOM 783 C CA . GLU A 1 95 ? -3.590 -9.920 -17.536 1.00 88.62 95 GLU A CA 1
ATOM 784 C C . GLU A 1 95 ? -2.933 -9.284 -18.769 1.00 88.62 95 GLU A C 1
ATOM 786 O O . GLU A 1 95 ? -3.466 -9.380 -19.874 1.00 88.62 95 GLU A O 1
ATOM 791 N N . TYR A 1 96 ? -1.760 -8.668 -18.600 1.00 85.06 96 TYR A N 1
ATOM 792 C CA . TYR A 1 96 ? -1.123 -7.846 -19.634 1.00 85.06 96 TYR A CA 1
ATOM 793 C C . TYR A 1 96 ? 0.134 -8.462 -20.260 1.00 85.06 96 TYR A C 1
ATOM 795 O O . TYR A 1 96 ? 0.666 -7.903 -21.219 1.00 85.06 96 TYR A O 1
ATOM 803 N N . GLY A 1 97 ? 0.596 -9.614 -19.769 1.00 80.44 97 GLY A N 1
ATOM 804 C CA . GLY A 1 97 ? 1.735 -10.342 -20.324 1.00 80.44 97 GLY A CA 1
ATOM 805 C C . GLY A 1 97 ? 3.047 -10.114 -19.568 1.00 80.44 97 GLY A C 1
ATOM 806 O O . GLY A 1 97 ? 3.075 -9.878 -18.362 1.00 80.44 97 GLY A O 1
ATOM 807 N N . GLU A 1 98 ? 4.177 -10.258 -20.261 1.00 78.31 98 GLU A N 1
ATOM 808 C CA . GLU A 1 98 ? 5.491 -10.318 -19.612 1.00 78.31 98 GLU A CA 1
ATOM 809 C C . GLU A 1 98 ? 5.845 -9.057 -18.809 1.00 78.31 98 GLU A C 1
ATOM 811 O O . GLU A 1 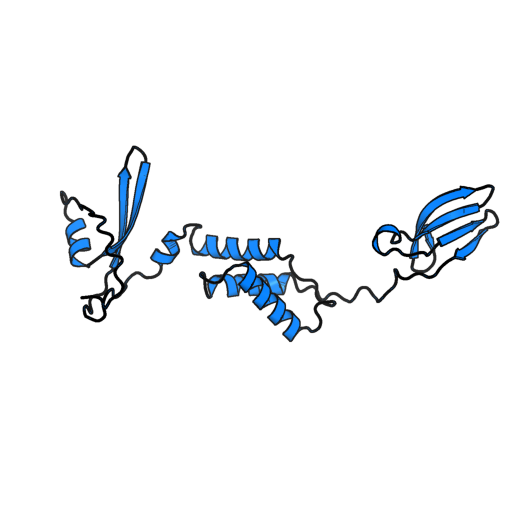98 ? 5.719 -7.925 -19.276 1.00 78.31 98 GLU A O 1
ATOM 816 N N . ARG A 1 99 ? 6.412 -9.267 -17.614 1.00 77.75 99 ARG A N 1
ATOM 817 C CA . ARG A 1 99 ? 6.857 -8.211 -16.689 1.00 77.75 99 ARG A CA 1
ATOM 818 C C . ARG A 1 99 ? 7.759 -7.156 -17.343 1.00 77.75 99 ARG A C 1
ATOM 820 O O . ARG A 1 99 ? 7.706 -5.991 -16.968 1.00 77.75 99 ARG A O 1
ATOM 827 N N . SER A 1 100 ? 8.605 -7.567 -18.285 1.00 72.44 100 SER A N 1
ATOM 828 C CA . SER A 1 100 ? 9.526 -6.715 -19.051 1.00 72.44 100 SER A CA 1
ATOM 829 C C . SER A 1 100 ? 8.816 -5.639 -19.878 1.00 72.44 100 SER A C 1
ATOM 831 O O . SER A 1 100 ? 9.432 -4.615 -20.160 1.00 72.44 100 SER A O 1
ATOM 833 N N . GLY A 1 101 ? 7.546 -5.849 -20.241 1.00 78.06 101 GLY A N 1
ATOM 834 C CA . GLY A 1 101 ? 6.730 -4.907 -21.009 1.00 78.06 101 GLY A CA 1
ATOM 835 C C . GLY A 1 101 ? 5.790 -4.037 -20.188 1.00 78.06 101 GLY A C 1
ATOM 836 O O . GLY A 1 101 ? 4.946 -3.354 -20.761 1.00 78.06 101 GLY A O 1
ATOM 837 N N . LEU A 1 102 ? 5.922 -4.037 -18.861 1.00 84.94 102 LEU A N 1
ATOM 838 C CA . LEU A 1 102 ? 5.028 -3.312 -17.966 1.00 84.94 102 LEU A CA 1
ATOM 839 C C . LEU A 1 102 ? 5.820 -2.380 -17.055 1.00 84.94 102 LEU A C 1
ATOM 841 O O . LEU A 1 102 ? 6.792 -2.775 -16.404 1.00 84.94 102 LEU A O 1
ATOM 845 N N . ARG A 1 103 ? 5.375 -1.125 -16.965 1.00 87.94 103 ARG A N 1
ATOM 846 C CA . ARG A 1 103 ? 5.919 -0.172 -15.999 1.00 87.94 103 ARG A CA 1
ATOM 847 C C . ARG A 1 103 ? 5.051 -0.166 -14.746 1.00 87.94 103 ARG A C 1
ATOM 849 O O . ARG A 1 103 ? 4.004 0.468 -14.706 1.00 87.94 103 ARG A O 1
ATOM 856 N N . PHE A 1 104 ? 5.519 -0.855 -13.711 1.00 88.88 104 PHE A N 1
ATOM 857 C CA . PHE A 1 104 ? 4.844 -0.927 -12.415 1.00 88.88 104 PHE A CA 1
ATOM 858 C C . PHE A 1 104 ? 5.128 0.274 -11.517 1.00 88.88 104 PHE A C 1
ATOM 860 O O . PHE A 1 104 ? 6.132 0.985 -11.659 1.00 88.88 104 PHE A O 1
ATOM 867 N N . LEU A 1 105 ? 4.258 0.468 -10.525 1.00 89.19 105 LEU A N 1
ATOM 868 C CA . LEU A 1 105 ? 4.546 1.356 -9.409 1.00 89.19 105 LEU A CA 1
ATOM 869 C C . LEU A 1 105 ? 5.683 0.743 -8.564 1.00 89.19 105 LEU A C 1
ATOM 871 O O . LEU A 1 105 ? 5.611 -0.442 -8.208 1.00 89.19 105 LEU A O 1
ATOM 875 N N . PRO A 1 106 ? 6.734 1.506 -8.207 1.00 90.62 106 PRO A N 1
ATOM 876 C CA . PRO A 1 106 ? 7.815 0.987 -7.380 1.00 90.62 106 PRO A CA 1
ATOM 877 C C . PRO A 1 106 ? 7.287 0.426 -6.058 1.00 90.62 106 PRO A C 1
ATOM 879 O O . PRO A 1 106 ? 6.457 1.040 -5.389 1.00 90.62 106 PRO A O 1
ATOM 882 N N . LYS A 1 107 ? 7.813 -0.726 -5.633 1.00 92.00 107 LYS A N 1
ATOM 883 C CA . LYS A 1 107 ? 7.338 -1.451 -4.442 1.00 92.00 107 LYS A CA 1
ATOM 884 C C . LYS A 1 107 ? 7.196 -0.580 -3.189 1.00 92.00 107 LYS A C 1
ATOM 886 O O . LYS A 1 107 ? 6.232 -0.731 -2.446 1.00 92.00 107 LYS A O 1
ATOM 891 N N . GLN A 1 108 ? 8.155 0.310 -2.927 1.00 92.94 108 GLN A N 1
ATOM 892 C CA . GLN A 1 108 ? 8.107 1.190 -1.751 1.00 92.94 108 GLN A CA 1
ATOM 893 C C . GLN A 1 108 ? 6.961 2.202 -1.839 1.00 92.94 108 GLN A C 1
ATOM 895 O O . GLN A 1 108 ? 6.258 2.426 -0.855 1.00 92.94 108 GLN A O 1
ATOM 900 N N . GLU A 1 109 ? 6.727 2.763 -3.025 1.00 92.44 109 GLU A N 1
ATOM 901 C CA . GLU A 1 109 ? 5.616 3.682 -3.268 1.00 92.44 109 GLU A CA 1
ATOM 902 C C . GLU A 1 109 ? 4.272 2.964 -3.144 1.00 92.44 109 GLU A C 1
ATOM 904 O O . GLU A 1 109 ? 3.375 3.464 -2.465 1.00 92.44 109 GLU A O 1
ATOM 909 N N . ALA A 1 110 ? 4.166 1.759 -3.707 1.00 92.81 110 ALA A N 1
ATOM 910 C CA . ALA A 1 110 ? 2.990 0.907 -3.591 1.00 92.81 110 ALA A CA 1
ATOM 911 C C . ALA A 1 110 ? 2.672 0.535 -2.135 1.00 92.81 110 ALA A C 1
ATOM 913 O O . ALA A 1 110 ? 1.538 0.683 -1.689 1.00 92.81 110 ALA A O 1
ATOM 914 N N . ILE A 1 111 ? 3.675 0.125 -1.352 1.00 92.88 111 ILE A N 1
ATOM 915 C CA . ILE A 1 111 ? 3.504 -0.118 0.089 1.00 92.88 111 ILE A CA 1
ATOM 916 C C . ILE A 1 111 ? 3.034 1.155 0.804 1.00 92.88 111 ILE A C 1
ATOM 918 O O . ILE A 1 111 ? 2.195 1.077 1.703 1.00 92.88 111 ILE A O 1
ATOM 922 N N . GLY A 1 112 ? 3.540 2.322 0.400 1.00 90.19 112 GLY A N 1
ATOM 923 C CA . GLY A 1 112 ? 3.081 3.614 0.901 1.00 90.19 112 GLY A CA 1
ATOM 924 C C . GLY A 1 112 ? 1.603 3.885 0.606 1.00 90.19 112 GLY A C 1
ATOM 925 O O . GLY A 1 112 ? 0.900 4.359 1.494 1.00 90.19 112 GLY A O 1
ATOM 926 N N . VAL A 1 113 ? 1.119 3.556 -0.599 1.00 88.38 113 VAL A N 1
ATOM 927 C CA . VAL A 1 113 ? -0.311 3.645 -0.962 1.00 88.38 113 VAL A CA 1
ATOM 928 C C . VAL A 1 113 ? -1.148 2.767 -0.037 1.00 88.38 113 VAL A C 1
ATOM 930 O O . VAL A 1 113 ? -2.033 3.276 0.641 1.00 88.38 113 VAL A O 1
ATOM 933 N N . ILE A 1 114 ? -0.796 1.484 0.081 1.00 88.56 114 ILE A N 1
ATOM 934 C CA . ILE A 1 114 ? -1.521 0.514 0.916 1.00 88.56 114 ILE A CA 1
ATOM 935 C C . ILE A 1 114 ? -1.601 0.993 2.368 1.00 88.56 114 ILE A C 1
ATOM 937 O O . ILE A 1 114 ? -2.666 0.947 2.978 1.00 88.56 114 ILE A O 1
ATOM 941 N N . ARG A 1 115 ? -0.480 1.462 2.933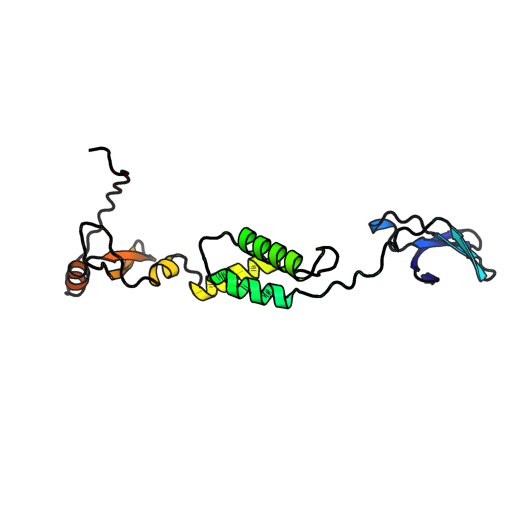 1.00 86.88 115 ARG A N 1
ATOM 942 C CA . ARG A 1 115 ? -0.444 1.982 4.306 1.00 86.88 115 ARG A CA 1
ATOM 943 C C . ARG A 1 115 ? -1.357 3.188 4.469 1.00 86.88 115 ARG A C 1
ATOM 945 O O . ARG A 1 115 ? -2.189 3.161 5.360 1.00 86.88 115 ARG A O 1
ATOM 952 N N . ARG A 1 116 ? -1.275 4.179 3.576 1.00 85.62 116 ARG A N 1
ATOM 953 C CA . ARG A 1 116 ? -2.145 5.364 3.635 1.00 85.62 116 ARG A CA 1
ATOM 954 C C . ARG A 1 116 ? -3.625 5.010 3.540 1.00 85.62 116 ARG A C 1
ATOM 956 O O . ARG A 1 116 ? -4.411 5.590 4.274 1.00 85.62 116 ARG A O 1
ATOM 963 N N . CYS A 1 117 ? -4.010 4.064 2.684 1.00 82.06 117 CYS A N 1
ATOM 964 C CA . CYS A 1 117 ? -5.401 3.613 2.592 1.00 82.06 117 CYS A CA 1
ATOM 965 C C . CYS A 1 117 ? -5.873 2.954 3.886 1.00 82.06 117 CYS A C 1
ATOM 967 O O . CYS A 1 117 ? -6.958 3.257 4.377 1.00 82.06 117 CYS A O 1
ATOM 969 N N . ARG A 1 118 ? -5.038 2.091 4.472 1.00 81.19 118 ARG A N 1
ATOM 970 C CA . ARG A 1 118 ? -5.344 1.446 5.752 1.00 81.19 118 ARG A CA 1
ATOM 971 C C . ARG A 1 118 ? -5.414 2.453 6.887 1.00 81.19 118 ARG A C 1
ATOM 973 O O . ARG A 1 118 ? -6.380 2.426 7.632 1.00 81.19 118 ARG A O 1
ATOM 980 N N . ASP A 1 119 ? -4.456 3.369 6.965 1.00 77.62 119 ASP A N 1
ATOM 981 C CA . ASP A 1 119 ? -4.437 4.447 7.947 1.00 77.62 119 ASP A CA 1
ATOM 982 C C . ASP A 1 119 ? -5.663 5.355 7.781 1.00 77.62 119 ASP A C 1
ATOM 984 O O . ASP A 1 119 ? -6.305 5.699 8.762 1.00 77.62 119 ASP A O 1
ATOM 988 N N . ALA A 1 120 ? -6.068 5.702 6.559 1.00 73.88 120 ALA A N 1
ATOM 989 C CA . ALA A 1 120 ? -7.291 6.472 6.333 1.00 73.88 120 ALA A CA 1
ATOM 990 C C . ALA A 1 120 ? -8.543 5.714 6.811 1.00 73.88 120 ALA A C 1
ATOM 992 O O . ALA A 1 120 ? -9.411 6.304 7.457 1.00 73.88 120 ALA A O 1
ATOM 993 N N . ALA A 1 121 ? -8.612 4.404 6.560 1.00 66.38 121 ALA A N 1
ATOM 994 C CA . ALA A 1 121 ? -9.718 3.559 7.005 1.00 66.38 121 ALA A CA 1
ATOM 995 C C . ALA A 1 121 ? -9.753 3.376 8.533 1.00 66.38 121 ALA A C 1
ATOM 997 O O . ALA A 1 121 ? -10.827 3.348 9.130 1.00 66.38 121 ALA A O 1
ATOM 998 N N . THR A 1 122 ? -8.592 3.293 9.185 1.00 64.06 122 THR A N 1
ATOM 999 C CA . THR A 1 122 ? -8.471 3.069 10.633 1.00 64.06 122 THR A CA 1
ATOM 1000 C C . THR A 1 122 ? -8.181 4.347 11.424 1.00 64.06 122 THR A C 1
ATOM 1002 O O . THR A 1 122 ? -8.006 4.298 12.634 1.00 64.06 122 THR A O 1
ATOM 1005 N N . GLY A 1 123 ? -8.140 5.521 10.790 1.00 64.81 123 GLY A N 1
ATOM 1006 C CA . GLY A 1 123 ? -7.678 6.758 11.437 1.00 64.81 123 GLY A CA 1
ATOM 1007 C C . GLY A 1 123 ? -6.226 6.694 11.939 1.00 64.81 123 GLY A C 1
ATOM 1008 O O . GLY A 1 123 ? -5.900 7.371 12.908 1.00 64.81 123 GLY A O 1
ATOM 1009 N N . ALA A 1 124 ? -5.389 5.855 11.317 1.00 65.50 124 ALA A N 1
ATOM 1010 C CA . ALA A 1 124 ? -4.035 5.487 11.735 1.00 65.50 124 ALA A CA 1
ATOM 1011 C C . ALA A 1 124 ? -3.973 4.858 13.140 1.00 65.50 124 ALA A C 1
ATOM 1013 O O . ALA A 1 124 ? -2.905 4.772 13.746 1.00 65.50 124 ALA A O 1
ATOM 1014 N N . ASP A 1 125 ? -5.117 4.396 13.649 1.00 64.94 125 ASP A N 1
ATOM 1015 C CA . ASP A 1 125 ? -5.256 3.766 14.949 1.00 64.94 125 ASP A CA 1
ATOM 1016 C C . ASP A 1 125 ? -5.617 2.288 14.751 1.00 64.94 125 ASP A C 1
ATOM 1018 O O . ASP A 1 125 ? -6.722 1.932 14.337 1.00 64.94 125 ASP A O 1
ATOM 1022 N N . ALA A 1 126 ? -4.672 1.396 15.056 1.00 55.12 126 ALA A N 1
ATOM 1023 C CA . ALA A 1 126 ? -4.888 -0.048 14.990 1.00 55.12 126 ALA A CA 1
ATOM 1024 C C . ALA A 1 126 ? -6.075 -0.509 15.863 1.00 55.12 126 ALA A C 1
ATOM 1026 O O . ALA A 1 126 ? -6.696 -1.530 15.559 1.00 55.12 126 ALA A O 1
ATOM 1027 N N . PHE A 1 127 ? -6.437 0.252 16.902 1.00 52.91 127 PHE A N 1
ATOM 1028 C CA . PHE A 1 127 ? -7.592 -0.023 17.754 1.00 52.91 127 PHE A CA 1
ATOM 1029 C C . PHE A 1 127 ? -8.923 0.340 17.086 1.00 52.91 127 PHE A C 1
ATOM 1031 O O . PHE A 1 127 ? -9.947 -0.243 17.434 1.00 52.91 127 PHE A O 1
ATOM 1038 N N . ARG A 1 128 ? -8.927 1.196 16.057 1.00 55.84 128 ARG A N 1
ATOM 1039 C CA . ARG A 1 128 ? -10.137 1.525 15.291 1.00 55.84 128 ARG A CA 1
ATOM 1040 C C . ARG A 1 128 ? -10.622 0.377 14.407 1.00 55.84 128 ARG A C 1
ATOM 1042 O O . ARG A 1 128 ? -11.803 0.296 14.099 1.00 55.84 128 ARG A O 1
ATOM 1049 N N . ALA A 1 129 ? -9.748 -0.566 14.050 1.00 49.50 129 ALA A N 1
ATOM 1050 C CA . ALA A 1 129 ? -10.174 -1.814 13.412 1.00 49.50 129 ALA A CA 1
ATOM 1051 C C . ALA A 1 129 ? -11.048 -2.664 14.358 1.00 49.50 129 ALA A C 1
ATOM 1053 O O . ALA A 1 129 ? -11.982 -3.319 13.905 1.00 49.50 129 ALA A O 1
ATOM 1054 N N . ILE A 1 130 ? -10.801 -2.590 15.673 1.00 53.66 130 ILE A N 1
ATOM 1055 C CA . ILE A 1 130 ? -11.641 -3.207 16.715 1.00 53.66 130 ILE A CA 1
ATOM 1056 C C . ILE A 1 130 ? -12.960 -2.427 16.877 1.00 53.66 130 ILE A C 1
ATOM 1058 O O . ILE A 1 130 ? -13.952 -3.001 17.307 1.00 53.66 130 ILE A O 1
ATOM 1062 N N . GLU A 1 131 ? -13.002 -1.150 16.471 1.00 51.47 131 GLU A N 1
ATOM 1063 C CA . GLU A 1 131 ? -14.205 -0.299 16.482 1.00 51.47 131 GLU A CA 1
ATOM 1064 C C . GLU A 1 131 ? -15.232 -0.576 15.384 1.00 51.47 131 GLU A C 1
ATOM 1066 O O . GLU A 1 131 ? -16.316 0.004 15.399 1.00 51.47 131 GLU A O 1
ATOM 1071 N N . THR A 1 132 ? -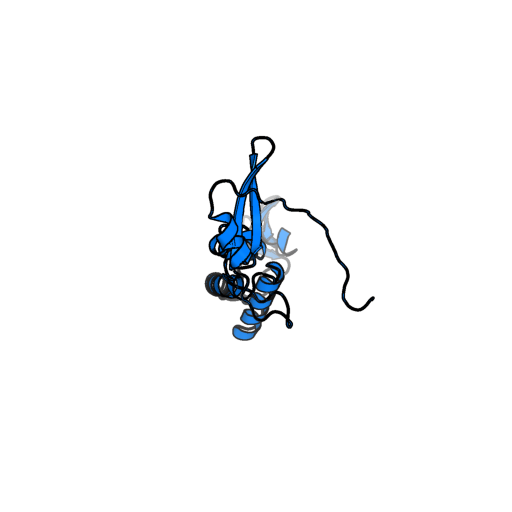14.922 -1.457 14.434 1.00 53.41 132 THR A N 1
ATOM 1072 C CA . THR A 1 132 ? -15.836 -1.744 13.318 1.00 53.41 132 THR A CA 1
ATOM 1073 C C . THR A 1 132 ? -16.908 -2.780 13.658 1.00 53.41 132 THR A C 1
ATOM 1075 O O . THR A 1 132 ? -18.023 -2.688 13.146 1.00 53.41 132 THR A O 1
ATOM 1078 N N . GLU A 1 133 ? -16.631 -3.720 14.565 1.00 56.97 133 GLU A N 1
ATOM 1079 C CA . GLU A 1 133 ? -17.637 -4.654 15.078 1.00 56.97 133 GLU A CA 1
ATOM 1080 C C . GLU A 1 133 ? -18.289 -4.060 16.333 1.00 56.97 133 GLU A C 1
ATOM 1082 O O . GLU A 1 133 ? -17.735 -4.133 17.428 1.00 56.97 133 GLU A O 1
ATOM 1087 N N . GLN A 1 134 ? -19.483 -3.469 16.186 1.00 59.25 134 GLN A N 1
ATOM 1088 C CA . GLN A 1 134 ? -20.235 -2.911 17.324 1.00 59.25 134 GLN A CA 1
ATOM 1089 C C . GLN A 1 134 ? -20.614 -3.978 18.362 1.00 59.25 134 GLN A C 1
ATOM 1091 O O . GLN A 1 134 ? -20.784 -3.653 19.541 1.00 59.25 134 GLN A O 1
ATOM 1096 N N . VAL A 1 135 ? -20.736 -5.237 17.926 1.00 65.31 135 VAL A N 1
ATOM 1097 C CA . VAL A 1 135 ? -21.159 -6.377 18.737 1.00 65.31 135 VAL A CA 1
ATOM 1098 C C . VAL A 1 135 ? -20.376 -7.641 18.395 1.00 65.31 135 VAL A C 1
ATOM 1100 O O . VAL A 1 135 ? -20.038 -7.872 17.235 1.00 65.31 135 VAL A O 1
ATOM 1103 N N . ARG A 1 136 ? -20.103 -8.481 19.398 1.00 68.69 136 ARG A N 1
ATOM 1104 C CA . ARG A 1 136 ? -19.462 -9.790 19.217 1.00 68.69 136 ARG A CA 1
ATOM 1105 C C . ARG A 1 136 ? -20.003 -10.813 20.219 1.00 68.69 136 ARG A C 1
ATOM 1107 O O . ARG A 1 136 ? -20.190 -10.493 21.390 1.00 68.69 136 ARG A O 1
ATOM 1114 N N . ARG A 1 137 ? -20.201 -12.060 19.780 1.00 69.69 137 ARG A N 1
ATOM 1115 C CA . ARG A 1 137 ? -20.424 -13.209 20.678 1.00 69.69 137 ARG A CA 1
ATOM 1116 C C . ARG A 1 137 ? -19.078 -13.708 21.197 1.00 69.69 137 ARG A C 1
ATOM 1118 O O . ARG A 1 137 ? -18.174 -13.963 20.405 1.00 69.69 137 ARG A O 1
ATOM 1125 N N . ILE A 1 138 ? -18.921 -13.782 22.517 1.00 65.50 138 ILE A N 1
ATOM 1126 C CA . ILE A 1 138 ? -17.635 -14.121 23.156 1.00 65.50 138 ILE A CA 1
ATOM 1127 C C . ILE A 1 138 ? -17.526 -15.623 23.469 1.00 65.50 138 ILE A C 1
ATOM 1129 O O . ILE A 1 138 ? -16.419 -16.133 23.627 1.00 65.50 138 ILE A O 1
ATOM 1133 N N . SER A 1 139 ? -18.649 -16.342 23.518 1.00 66.12 139 SER A N 1
ATOM 1134 C CA . SER A 1 139 ? -18.711 -17.781 23.789 1.00 66.12 139 SER A CA 1
ATOM 1135 C C . SER A 1 139 ? -19.847 -18.419 22.994 1.00 66.12 139 SER A C 1
ATOM 1137 O O . SER A 1 139 ? -20.891 -17.793 22.836 1.00 66.12 139 SER A O 1
ATOM 1139 N N . ASP A 1 140 ? -19.676 -19.667 22.557 1.00 69.00 140 ASP A N 1
ATOM 1140 C CA . ASP A 1 140 ? -20.762 -20.455 21.952 1.00 69.00 140 ASP A CA 1
ATOM 1141 C C . ASP A 1 140 ? -21.863 -20.783 22.980 1.00 69.00 140 ASP A C 1
ATOM 1143 O O . ASP A 1 140 ? -23.026 -20.938 22.620 1.00 69.00 140 ASP A O 1
ATOM 1147 N N . ASP A 1 141 ? -21.504 -20.811 24.270 1.00 72.25 141 ASP A N 1
ATOM 1148 C CA . ASP A 1 141 ? -22.420 -21.045 25.396 1.00 72.25 141 ASP A CA 1
ATOM 1149 C C . ASP A 1 141 ? -23.140 -19.764 25.879 1.00 72.25 141 ASP A C 1
ATOM 1151 O O . ASP A 1 141 ? -23.966 -19.824 26.791 1.00 72.25 141 ASP A O 1
ATOM 1155 N N . ASP A 1 142 ? -22.808 -18.590 25.325 1.00 67.31 142 ASP A N 1
ATOM 1156 C CA . ASP A 1 142 ? -23.435 -17.308 25.677 1.00 67.31 142 ASP A CA 1
ATOM 1157 C C . ASP A 1 142 ? -23.908 -16.584 24.411 1.00 67.31 142 ASP A C 1
ATOM 1159 O O . ASP A 1 142 ? -23.139 -15.909 23.725 1.00 67.31 142 ASP A O 1
ATOM 1163 N N . GLU A 1 143 ? -25.203 -16.708 24.106 1.00 73.00 143 GLU A N 1
ATOM 1164 C CA . GLU A 1 143 ? -25.807 -16.118 22.905 1.00 73.00 143 GLU A CA 1
ATOM 1165 C C . GLU A 1 143 ? -25.842 -14.581 22.916 1.00 73.00 143 GLU A C 1
ATOM 1167 O O . GLU A 1 143 ? -26.159 -13.961 21.894 1.00 73.00 143 GLU A O 1
ATOM 1172 N N . ARG A 1 144 ? -25.533 -13.946 24.055 1.00 73.38 144 ARG A N 1
ATOM 1173 C CA . ARG A 1 144 ? -25.622 -12.493 24.201 1.00 73.38 144 ARG A CA 1
ATOM 1174 C C . ARG A 1 144 ? -24.535 -11.798 23.393 1.00 73.38 144 ARG A C 1
ATOM 1176 O O . ARG A 1 144 ? -23.355 -12.143 23.417 1.00 73.38 144 ARG A O 1
ATOM 1183 N N . GLU A 1 145 ? -24.951 -10.745 22.708 1.00 74.50 145 GLU A N 1
ATOM 1184 C CA . GLU A 1 145 ? -24.062 -9.853 21.984 1.00 74.50 145 GLU A CA 1
ATOM 1185 C C . GLU A 1 145 ? -23.359 -8.920 22.970 1.00 74.50 145 GLU A C 1
ATOM 1187 O O . GLU A 1 145 ? -23.978 -8.063 23.607 1.00 74.50 145 GLU A O 1
ATOM 1192 N N . PHE A 1 146 ? -22.047 -9.086 23.119 1.00 78.31 146 PHE A N 1
ATOM 1193 C CA . PHE A 1 146 ? -21.248 -8.148 23.888 1.00 78.31 146 PHE A CA 1
ATOM 1194 C C . 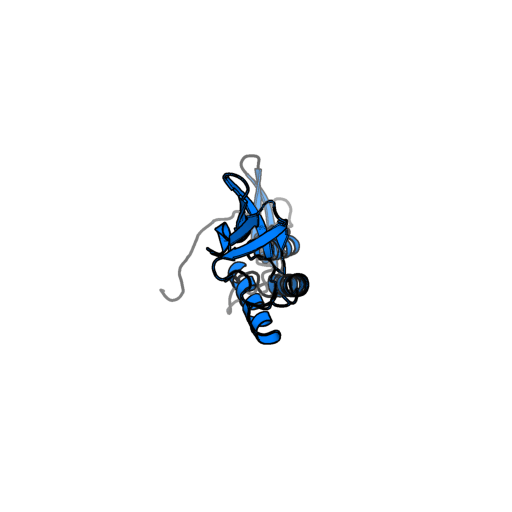PHE A 1 146 ? -21.019 -6.916 23.031 1.00 78.31 146 PHE A C 1
ATOM 1196 O O . PHE A 1 146 ? -20.560 -7.021 21.893 1.00 78.31 146 PHE A O 1
ATOM 1203 N N . LEU A 1 147 ? -21.330 -5.749 23.585 1.00 71.44 147 LEU A N 1
ATOM 1204 C CA . LEU A 1 147 ? -21.153 -4.489 22.882 1.00 71.44 147 LEU A CA 1
ATOM 1205 C C . LEU A 1 147 ? -19.711 -4.035 23.046 1.00 71.44 147 LEU A C 1
ATOM 1207 O O . LEU A 1 147 ? -19.082 -4.249 24.089 1.00 71.44 147 LEU A O 1
ATOM 1211 N N . GLN A 1 148 ? -19.197 -3.344 22.044 1.00 74.38 148 GLN A N 1
ATOM 1212 C CA . GLN A 1 148 ? -17.907 -2.710 22.190 1.00 74.38 148 GLN A CA 1
ATOM 1213 C C . GLN A 1 148 ? -17.960 -1.625 23.281 1.00 74.38 148 GLN A C 1
ATOM 1215 O O . GLN A 1 148 ? -18.808 -0.731 23.271 1.00 74.38 148 GLN A O 1
ATOM 1220 N N . MET A 1 149 ? -17.028 -1.695 24.229 1.00 72.25 149 MET A N 1
ATOM 1221 C CA . MET A 1 149 ? -16.782 -0.658 25.221 1.00 72.25 149 MET A CA 1
ATOM 1222 C C . MET A 1 149 ? -15.517 0.128 24.877 1.00 72.25 149 MET A C 1
ATOM 1224 O O . MET A 1 149 ? -14.513 -0.422 24.416 1.00 72.25 149 MET A O 1
ATOM 1228 N N . ASN A 1 150 ? -15.567 1.427 25.149 1.00 73.00 150 ASN A N 1
ATOM 1229 C CA . ASN A 1 150 ? -14.470 2.353 24.942 1.00 73.00 150 ASN A CA 1
ATOM 1230 C C . ASN A 1 150 ? -14.413 3.321 26.126 1.00 73.00 150 ASN A C 1
ATOM 1232 O O . ASN A 1 150 ? -15.281 4.181 26.270 1.00 73.00 150 ASN A O 1
ATOM 1236 N N . LEU A 1 151 ? -13.412 3.151 26.985 1.00 70.88 151 LEU A N 1
ATOM 1237 C CA . LEU A 1 151 ? -13.266 3.899 28.229 1.00 70.88 151 LEU A CA 1
ATOM 1238 C C . LEU A 1 151 ? -11.955 4.679 28.209 1.00 70.88 151 LEU A C 1
ATOM 1240 O O . LEU A 1 151 ? -10.884 4.095 28.058 1.00 70.88 151 LEU A O 1
ATOM 1244 N N . ALA A 1 152 ? -12.034 5.994 28.399 1.00 65.88 152 ALA A N 1
ATOM 1245 C CA . ALA A 1 152 ? -10.870 6.843 28.620 1.00 65.88 152 ALA A CA 1
ATOM 1246 C C . ALA A 1 152 ? -10.703 7.105 30.121 1.00 65.88 152 ALA A C 1
ATOM 1248 O O . ALA A 1 152 ? -11.671 7.428 30.806 1.00 65.88 152 ALA A O 1
ATOM 1249 N N . TYR A 1 153 ? -9.479 6.981 30.630 1.00 63.38 153 TYR A N 1
ATOM 1250 C CA . TYR A 1 153 ? -9.168 7.231 32.034 1.00 63.38 153 TYR A CA 1
ATOM 1251 C C . TYR A 1 153 ? -7.800 7.913 32.180 1.00 63.38 153 TYR A C 1
ATOM 1253 O O . TYR A 1 153 ? -6.867 7.608 31.433 1.00 63.38 153 TYR A O 1
ATOM 1261 N N . PRO A 1 154 ? -7.653 8.863 33.116 1.00 56.50 154 PRO A N 1
ATOM 1262 C CA . PRO A 1 154 ? -6.369 9.490 33.392 1.00 56.50 154 PRO A CA 1
ATOM 1263 C C . PRO A 1 154 ? -5.469 8.540 34.195 1.00 56.50 154 PRO A C 1
ATOM 1265 O O . PRO A 1 154 ? -5.897 7.933 35.174 1.00 56.50 154 PRO A O 1
ATOM 1268 N N . MET A 1 155 ? -4.201 8.434 33.806 1.00 58.44 155 MET A N 1
ATOM 1269 C CA . MET A 1 155 ? -3.182 7.661 34.510 1.00 58.44 155 MET A CA 1
ATOM 1270 C C . MET A 1 155 ? -1.828 8.365 34.374 1.00 58.44 155 MET A C 1
ATOM 1272 O O . MET A 1 155 ? -1.352 8.581 33.260 1.00 58.44 155 MET A O 1
ATOM 1276 N N . GLU A 1 156 ? -1.213 8.738 35.503 1.00 70.38 156 GLU A N 1
ATOM 1277 C CA . GLU A 1 156 ? 0.099 9.421 35.550 1.00 70.38 156 GLU A CA 1
ATOM 1278 C C . GLU A 1 156 ? 0.155 10.709 34.701 1.00 70.38 156 GLU A C 1
ATOM 1280 O O . GLU A 1 156 ? 1.114 10.965 33.975 1.00 70.38 156 GLU A O 1
ATOM 1285 N N . GLY A 1 157 ? -0.912 11.514 34.734 1.00 56.56 157 GLY A N 1
ATOM 1286 C CA . GLY A 1 157 ? -0.989 12.761 33.961 1.00 56.56 157 GLY A CA 1
ATOM 1287 C C . GLY A 1 157 ? -1.177 12.571 32.450 1.00 56.56 157 GLY A C 1
ATOM 1288 O O . GLY A 1 157 ? -1.140 13.547 31.705 1.00 56.56 157 GLY A O 1
ATOM 1289 N N . LYS A 1 158 ? -1.405 11.337 31.982 1.00 44.53 158 LYS A N 1
ATOM 1290 C CA . LYS A 1 158 ? -1.737 11.022 30.588 1.00 44.53 158 LYS A CA 1
ATOM 1291 C C . LYS A 1 158 ? -3.119 10.386 30.508 1.00 44.53 158 LYS A C 1
ATOM 1293 O O . LYS A 1 158 ? -3.475 9.561 31.344 1.00 44.53 158 LYS A O 1
ATOM 1298 N N . PHE A 1 159 ? -3.893 10.728 29.484 1.00 53.00 159 PHE A N 1
ATOM 1299 C CA . PHE A 1 159 ? -5.111 9.984 29.173 1.00 53.00 159 PHE A CA 1
ATOM 1300 C C . PHE A 1 159 ? -4.734 8.642 28.548 1.00 53.00 159 PHE A C 1
ATOM 1302 O O . PHE A 1 159 ? -4.004 8.587 27.559 1.00 53.00 159 PHE A O 1
ATOM 1309 N N . ARG A 1 160 ? -5.219 7.559 29.149 1.00 61.84 160 ARG A N 1
ATOM 1310 C CA . ARG A 1 160 ? -5.138 6.198 28.623 1.00 61.84 160 ARG A CA 1
ATOM 1311 C C . ARG A 1 160 ? -6.532 5.731 28.225 1.00 61.84 160 ARG A C 1
ATOM 1313 O O . ARG A 1 160 ? -7.539 6.311 28.628 1.00 61.84 160 ARG A O 1
ATOM 1320 N N . ARG A 1 161 ? -6.581 4.692 27.400 1.00 65.69 161 ARG A N 1
ATOM 1321 C CA . ARG A 1 161 ? -7.810 4.175 26.801 1.00 65.69 161 ARG A CA 1
ATOM 1322 C C . ARG A 1 161 ? -7.861 2.659 26.951 1.00 65.69 161 ARG A C 1
ATOM 1324 O O . ARG A 1 161 ? -6.855 1.994 26.720 1.00 65.69 161 ARG A O 1
ATOM 1331 N N . ILE A 1 162 ? -9.022 2.130 27.323 1.00 72.06 162 ILE A N 1
ATOM 1332 C CA . ILE A 1 162 ? -9.354 0.703 27.290 1.00 72.06 162 ILE A CA 1
ATOM 1333 C C . ILE A 1 162 ? -10.411 0.509 26.211 1.00 72.06 162 ILE A C 1
ATOM 1335 O O . ILE A 1 162 ? -11.454 1.165 26.228 1.00 72.06 162 ILE A O 1
ATOM 1339 N N . VAL A 1 163 ? -10.134 -0.402 25.284 1.00 73.12 163 VAL A N 1
ATOM 1340 C CA . VAL A 1 163 ? -11.080 -0.853 24.264 1.00 73.12 163 VAL A CA 1
ATOM 1341 C C . VAL A 1 163 ? -11.271 -2.350 24.444 1.00 73.12 163 VAL A C 1
ATOM 1343 O O . VAL A 1 163 ? -10.296 -3.087 24.591 1.00 73.12 163 VAL A O 1
ATOM 1346 N N . GLY A 1 164 ? -12.519 -2.801 24.453 1.00 75.25 164 GLY A N 1
ATOM 1347 C CA . GLY A 1 164 ? -12.851 -4.211 24.621 1.00 75.25 164 GLY A CA 1
ATOM 1348 C C . GLY A 1 164 ? -14.320 -4.478 24.340 1.00 75.25 164 GLY A C 1
ATOM 1349 O O . GLY A 1 164 ? -15.036 -3.592 23.882 1.00 75.25 164 GLY A O 1
ATOM 1350 N N . PHE A 1 165 ? -14.777 -5.687 24.642 1.00 77.12 165 PHE A N 1
ATOM 1351 C CA . PHE A 1 165 ? -16.185 -6.060 24.553 1.00 77.12 165 PHE A CA 1
ATOM 1352 C C . PHE A 1 165 ? -16.744 -6.261 25.959 1.00 77.12 165 PHE A C 1
ATOM 1354 O O . PHE A 1 165 ? -16.150 -6.954 26.784 1.00 77.12 165 PHE A O 1
ATOM 1361 N N . GLY A 1 166 ? -17.861 -5.600 26.245 1.00 75.44 166 GLY A N 1
ATOM 1362 C CA . GLY A 1 166 ? -18.524 -5.610 27.539 1.00 75.44 166 GLY A CA 1
ATOM 1363 C C . GLY A 1 166 ? -19.901 -6.228 27.468 1.00 75.44 166 GLY A C 1
ATOM 1364 O O . GLY A 1 166 ? -20.637 -6.035 26.502 1.00 75.44 166 GLY A O 1
ATOM 1365 N N . HIS A 1 167 ? -20.268 -6.931 28.534 1.00 79.00 167 HIS A N 1
ATOM 1366 C CA . HIS A 1 167 ? -21.634 -7.394 28.694 1.00 79.00 167 HIS A CA 1
ATOM 1367 C C . HIS A 1 167 ? -22.586 -6.177 28.725 1.00 79.00 167 HIS A C 1
ATOM 1369 O O . HIS A 1 167 ? -22.253 -5.187 29.394 1.00 79.00 167 HIS A O 1
ATOM 1375 N N . PRO A 1 168 ? -23.762 -6.215 28.066 1.00 76.88 168 PRO A N 1
ATOM 1376 C CA . PRO A 1 168 ? -24.703 -5.090 28.050 1.00 76.88 168 PRO A CA 1
ATOM 1377 C C . PRO A 1 168 ? -25.041 -4.547 29.446 1.00 76.88 168 PRO A C 1
ATOM 1379 O O . PRO A 1 168 ? -25.081 -3.332 29.645 1.00 76.88 168 PRO A O 1
ATOM 1382 N N . ASP A 1 169 ? -25.191 -5.431 30.436 1.00 80.06 169 ASP A N 1
ATOM 1383 C CA . ASP A 1 169 ? -25.476 -5.031 31.823 1.00 80.06 169 ASP A CA 1
ATOM 1384 C C . ASP A 1 169 ? -24.314 -4.284 32.482 1.00 80.06 169 ASP A C 1
ATOM 1386 O O . ASP A 1 169 ? -24.547 -3.323 33.212 1.00 80.06 169 ASP A O 1
ATOM 1390 N N . LEU A 1 170 ? -23.064 -4.665 32.192 1.00 80.44 170 LEU A N 1
ATOM 1391 C CA . LEU A 1 170 ? -21.888 -3.943 32.685 1.00 80.44 170 LEU A CA 1
ATOM 1392 C C . LEU A 1 170 ? -21.844 -2.537 32.083 1.00 80.44 170 LEU A C 1
ATOM 1394 O O . LEU A 1 170 ? -21.631 -1.557 32.792 1.00 80.44 170 LEU A O 1
ATOM 1398 N N . ILE A 1 171 ? -22.097 -2.426 30.780 1.00 78.00 171 ILE A N 1
ATOM 1399 C CA . ILE A 1 171 ? -22.127 -1.137 30.080 1.00 78.00 171 ILE A CA 1
ATOM 1400 C C . ILE A 1 171 ? -23.243 -0.253 30.628 1.00 78.00 171 ILE A C 1
ATOM 1402 O O . ILE A 1 171 ? -23.041 0.943 30.832 1.00 78.00 171 ILE A O 1
ATOM 1406 N N . ARG A 1 172 ? -24.412 -0.833 30.910 1.00 79.19 172 ARG A N 1
ATOM 1407 C CA . ARG A 1 172 ? -25.519 -0.131 31.557 1.00 79.19 172 ARG A CA 1
ATOM 1408 C C . ARG A 1 172 ? -25.145 0.324 32.966 1.00 79.19 172 ARG A C 1
ATOM 1410 O O . ARG A 1 172 ? -25.440 1.463 33.313 1.00 79.19 172 ARG A O 1
ATOM 1417 N N . LEU A 1 173 ? -24.471 -0.523 33.742 1.00 82.88 173 LEU A N 1
ATOM 1418 C CA . LEU A 1 173 ? -24.023 -0.197 35.094 1.00 82.88 173 LEU A CA 1
ATOM 1419 C C . LEU A 1 173 ? -23.040 0.984 35.094 1.00 82.88 173 LEU A C 1
ATOM 1421 O O . LEU A 1 173 ? -23.172 1.896 35.902 1.00 82.88 173 LEU A O 1
ATOM 1425 N N . MET A 1 174 ? -22.113 1.032 34.136 1.00 78.12 174 MET A N 1
ATOM 1426 C CA . MET A 1 174 ? -21.148 2.133 34.008 1.00 78.12 174 MET A CA 1
ATOM 1427 C C . MET A 1 174 ? -21.775 3.494 33.662 1.00 78.12 174 MET A C 1
ATOM 1429 O O . MET A 1 174 ? -21.095 4.511 33.762 1.00 78.12 174 MET A O 1
ATOM 1433 N N . LYS A 1 175 ? -23.053 3.549 33.260 1.00 78.19 175 LYS A N 1
ATOM 1434 C CA . LYS A 1 175 ? -23.759 4.820 33.014 1.00 78.19 175 LYS A CA 1
ATOM 1435 C C . LYS A 1 175 ? -24.268 5.486 34.295 1.00 78.19 175 LYS A C 1
ATOM 1437 O O . LYS A 1 175 ? -24.655 6.651 34.241 1.00 78.19 175 LYS A O 1
ATOM 1442 N N . TYR A 1 176 ? -24.301 4.777 35.425 1.00 82.56 176 TYR A N 1
ATOM 1443 C CA . TYR A 1 176 ? -24.735 5.357 36.694 1.00 82.56 176 TYR A CA 1
ATOM 1444 C C . TYR A 1 176 ? -23.599 6.160 37.352 1.00 82.56 176 TYR A C 1
ATOM 1446 O O . TYR A 1 176 ? -22.450 5.710 37.364 1.00 82.56 176 TYR A O 1
ATOM 1454 N N . PRO A 1 177 ? -23.892 7.342 37.923 1.00 73.88 177 PRO A N 1
ATOM 1455 C CA . PRO A 1 177 ? -22.887 8.141 38.614 1.00 73.88 177 PRO A CA 1
ATOM 1456 C C . PRO A 1 177 ? -22.354 7.404 39.851 1.00 73.88 177 PRO A C 1
ATOM 1458 O O . PRO A 1 177 ? -23.106 6.749 40.568 1.00 73.88 177 PRO A O 1
ATOM 1461 N N . 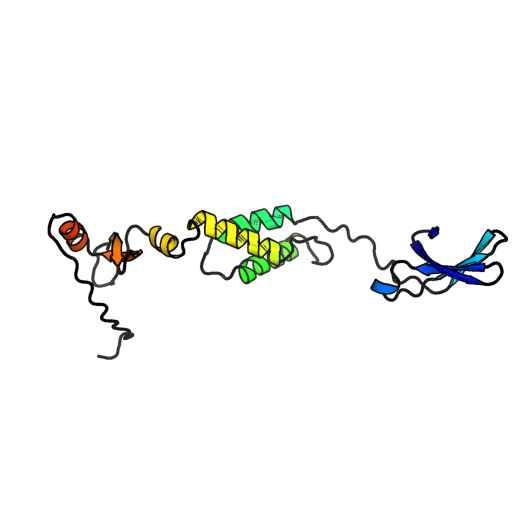GLY A 1 178 ? -21.050 7.532 40.113 1.00 77.94 178 GLY A N 1
ATOM 1462 C CA . GLY A 1 178 ? -20.393 6.934 41.283 1.00 77.94 178 GLY A CA 1
ATOM 1463 C C . GLY A 1 178 ? -19.978 5.467 41.127 1.00 77.94 178 GLY A C 1
ATOM 1464 O O . GLY A 1 178 ? -19.440 4.891 42.069 1.00 77.94 178 GLY A O 1
ATOM 1465 N N . ILE A 1 179 ? -20.186 4.862 39.954 1.00 79.12 179 ILE A N 1
ATOM 1466 C CA . ILE A 1 179 ? -19.689 3.517 39.654 1.00 79.12 179 ILE A CA 1
ATOM 1467 C C . ILE A 1 179 ? -18.220 3.587 39.231 1.00 79.12 179 ILE A C 1
ATOM 1469 O O . ILE A 1 179 ? -17.873 4.236 38.245 1.00 79.12 179 ILE A O 1
ATOM 1473 N N . THR A 1 180 ? -17.363 2.869 39.955 1.00 74.00 180 THR A N 1
ATOM 1474 C CA . THR A 1 180 ? -15.946 2.698 39.613 1.00 74.00 180 THR A CA 1
ATOM 1475 C C . THR A 1 180 ? -15.731 1.305 39.034 1.00 74.00 180 THR A C 1
ATOM 1477 O O . THR A 1 180 ? -16.033 0.305 39.684 1.00 74.00 180 THR A O 1
ATOM 1480 N N . LEU A 1 181 ? -15.183 1.226 37.820 1.00 75.44 181 LEU A N 1
ATOM 1481 C CA . LEU A 1 181 ? -14.773 -0.041 37.220 1.00 75.44 181 LEU A CA 1
ATOM 1482 C C . LEU A 1 181 ? -13.380 -0.426 37.731 1.00 75.44 181 LEU A C 1
ATOM 1484 O O . LEU A 1 181 ? -12.398 0.253 37.433 1.00 75.44 181 LEU A O 1
ATOM 1488 N N . PHE A 1 182 ? -13.283 -1.537 38.458 1.00 76.69 182 PHE A N 1
ATOM 1489 C CA . PHE A 1 182 ? -12.000 -2.164 38.761 1.00 76.69 182 PHE A CA 1
ATOM 1490 C C . PHE A 1 182 ? -11.681 -3.206 37.690 1.00 76.69 182 PHE A C 1
ATOM 1492 O O . PHE A 1 182 ? -12.380 -4.211 37.562 1.00 76.69 182 PHE A O 1
ATOM 1499 N N . VAL A 1 183 ? -10.629 -2.969 36.910 1.00 71.88 183 VAL A N 1
ATOM 1500 C CA . VAL A 1 183 ? -10.160 -3.919 35.898 1.00 71.88 183 VAL A CA 1
ATOM 1501 C C . VAL A 1 183 ? -9.023 -4.728 36.504 1.00 71.88 183 VAL A C 1
ATOM 1503 O O . VAL A 1 183 ? -7.920 -4.215 36.666 1.00 71.88 183 VAL A O 1
ATOM 1506 N N . ASN A 1 184 ? -9.292 -5.988 36.845 1.00 72.50 184 ASN A N 1
ATOM 1507 C CA . ASN A 1 184 ? -8.250 -6.936 37.225 1.00 72.50 184 ASN A CA 1
ATOM 1508 C C . ASN A 1 184 ? -7.719 -7.626 35.956 1.00 72.50 184 ASN A C 1
ATOM 1510 O O . ASN A 1 184 ? -8.457 -8.416 35.362 1.00 72.50 184 ASN A O 1
ATOM 1514 N N . PRO A 1 185 ? -6.476 -7.367 35.512 1.00 59.00 185 PRO A N 1
ATOM 1515 C CA . PRO A 1 185 ? -5.895 -8.064 34.375 1.00 59.00 185 PRO A CA 1
ATOM 1516 C C . PRO A 1 185 ? -5.433 -9.462 34.808 1.00 59.00 185 PRO A C 1
ATOM 1518 O O . PRO A 1 185 ? -4.242 -9.737 34.927 1.00 59.00 185 PRO A O 1
ATOM 1521 N N . THR A 1 186 ? -6.374 -10.370 35.058 1.00 56.22 186 THR A N 1
ATOM 1522 C CA . THR A 1 186 ? -6.053 -11.791 35.217 1.00 56.22 186 THR A CA 1
ATOM 1523 C C . THR A 1 186 ? -5.954 -12.401 33.821 1.00 56.22 186 THR A C 1
ATOM 1525 O O . THR A 1 186 ? -6.951 -12.770 33.206 1.00 56.22 186 THR A O 1
ATOM 1528 N N . LEU A 1 187 ? -4.740 -12.445 33.270 1.00 48.38 187 LEU A N 1
ATOM 1529 C CA . LEU A 1 187 ? -4.472 -13.097 31.988 1.00 48.38 187 LEU A CA 1
ATOM 1530 C C . LEU A 1 187 ? -4.533 -14.620 32.170 1.00 48.38 187 LEU A C 1
ATOM 1532 O O . LEU A 1 187 ? -3.549 -15.256 32.532 1.00 48.38 187 LEU A O 1
ATOM 1536 N N . SER A 1 188 ? -5.695 -15.208 31.902 1.00 46.66 188 SER A N 1
ATOM 1537 C CA . SER A 1 188 ? -5.843 -16.648 31.687 1.00 46.66 188 SER A CA 1
ATOM 1538 C C . SER A 1 188 ? -5.589 -16.946 30.209 1.00 46.66 188 SER A C 1
ATOM 1540 O O . SER A 1 188 ? -6.517 -16.956 29.401 1.00 46.66 188 SER A O 1
ATOM 1542 N N . VAL A 1 189 ? -4.329 -17.169 29.829 1.00 47.59 189 VAL A N 1
ATOM 1543 C CA . VAL A 1 189 ? -4.003 -17.757 28.520 1.00 47.59 189 VAL A CA 1
ATOM 1544 C C . VAL A 1 189 ? -3.899 -19.265 28.707 1.00 47.59 189 VAL A C 1
ATOM 1546 O O . VAL A 1 189 ? -2.813 -19.821 28.838 1.00 47.59 189 VAL A O 1
ATOM 1549 N N . THR A 1 190 ? -5.050 -19.928 28.763 1.00 45.28 190 THR A N 1
ATOM 1550 C CA . THR A 1 190 ? -5.130 -21.391 28.753 1.00 45.28 190 THR A CA 1
ATOM 1551 C C . THR A 1 190 ? -5.970 -21.793 27.548 1.00 45.28 190 THR A C 1
ATOM 1553 O O . THR A 1 190 ? -7.174 -21.533 27.531 1.00 45.28 190 THR A O 1
ATOM 1556 N N . PRO A 1 191 ? -5.377 -22.394 26.505 1.00 43.22 191 PRO A N 1
ATOM 1557 C CA . PRO A 1 191 ? -6.165 -23.064 25.485 1.00 43.22 191 PRO A CA 1
ATOM 1558 C C . PRO A 1 191 ? -6.941 -24.207 26.156 1.00 43.22 191 PRO A C 1
ATOM 1560 O O . PRO A 1 191 ? -6.335 -25.071 26.792 1.00 43.22 191 PRO A O 1
ATOM 1563 N N . LYS A 1 192 ? -8.274 -24.233 26.033 1.00 39.69 192 LYS A N 1
ATOM 1564 C CA . LYS A 1 192 ? -9.046 -25.458 26.314 1.00 39.69 192 LYS A CA 1
ATOM 1565 C C . LYS A 1 192 ? -8.568 -26.554 25.335 1.00 39.69 192 LYS A C 1
ATOM 1567 O O . LYS A 1 192 ? -8.428 -26.231 24.154 1.00 39.69 192 LYS A O 1
ATOM 1572 N N . PRO A 1 193 ? -8.335 -27.813 25.764 1.00 51.25 193 PRO A N 1
ATOM 1573 C CA . PRO A 1 193 ? -8.817 -28.445 26.989 1.00 51.25 193 PRO A CA 1
ATOM 1574 C C . PRO A 1 193 ? -7.666 -29.008 27.843 1.00 51.25 193 PRO A C 1
ATOM 1576 O O . PRO A 1 193 ? -7.168 -30.101 27.594 1.00 51.25 193 PRO A O 1
ATOM 1579 N N . PHE A 1 194 ? -7.279 -28.295 28.893 1.00 45.03 194 PHE A N 1
ATOM 1580 C CA . PHE A 1 194 ? -6.616 -28.909 30.043 1.00 45.03 194 PHE A CA 1
ATOM 1581 C C . PHE A 1 194 ? -7.372 -28.457 31.291 1.00 45.03 194 PHE A C 1
ATOM 1583 O O . PHE A 1 194 ? -7.053 -27.435 31.895 1.00 45.03 194 PHE A O 1
ATOM 1590 N N . THR A 1 195 ? -8.457 -29.176 31.576 1.00 42.69 195 THR A N 1
ATOM 1591 C CA . THR A 1 195 ? -9.051 -29.310 32.914 1.00 42.69 195 THR A CA 1
ATOM 1592 C C . THR A 1 195 ? -8.503 -30.566 33.554 1.00 42.69 195 THR A C 1
ATOM 1594 O O . THR A 1 195 ? -8.462 -31.582 32.820 1.00 42.69 195 THR A O 1
#

Sequence (195 aa):
MQHGDHYYYYKDFYKTTKYYACRKSRTTKCKGRLICHDDGTVDIKGDHVCVTGDDVIARDVQEEMRQLLELRSLGDLRVLPGRVWRDVEDEMIREYGERSGLRFLPKQEAIGVIRRCRDAATGADAFRAIETEQVRRISDDDEREFLQMNLAYPMEGKFRRIVGFGHPDLIRLMKYPGITLFVNPTLSVTPKPFT

Radius of gyration: 32.48 Å; chains: 1; bounding box: 73×46×84 Å

Secondary structure (DSSP, 8-state):
-EETTEEEEEEEEETTEEEEEETTHHHH----EEEEETTS-EEEES---S--S-----EE-HHHHHHHHHHHHHH-TTS-HHHHHHHHHHHHHHHH--GGGEEPPPHHHHHHHHHHHHHHHHTT-GGGGGGG-SEE--BTTB---EEEEEEEEEETTEEEEEEEEE-HHHHHHTTSTT-------------S---

Organism: NCBI:txid1317065